Protein AF-A0A3D4NJF5-F1 (afdb_monomer)

Foldseek 3Di:
DVVVVVVCCVCCCVVVVCVVVVHDVVLLPDPVLCCQLVVVLVVVLPVVDDPVLVVVLVVCVVVPVDDLDDPVLVVLLVQLVVVLVVCCVPVNLVSCLVCLVCVVPHPSNVVRVSQVVVPPSSPVVSVLSVVVSVVPDDPVVSVVVNVVVVVVVVCVVCVSVVSVVVSVVCSLVSLQVQLVVLVVVLVVCPPPDDPVVSVSSNSRSNSSNVRD

Radius of gyration: 27.37 Å; Cα contacts (8 Å, |Δi|>4): 151; chains: 1; bounding box: 59×35×77 Å

Sequence (212 aa):
MAKIIGIIVVFASVLGGYVLSHGKIAALIQPFEVMIIGGAALGAFLQANPGYMTMHVFKKSLGMFSSRFTHTFYLEVLGLIYEILNKSRREGMMAIEGDIEDAAASPIFAKYPAVLKDERMTAYICDYLRIMSSGNMAPHELEGLFDMELYSLKEDLDHPSHAVNGIADAMPGFGIVAAVLGIVVTMASLGDGDQKSIGLHVGAALVGTFFG

Nearest PDB structures (foldseek):
  8ipq-assembly2_D  TM=3.774E-01  e=2.176E+00  Mycolicibacterium smegmatis
  7psl-assembly1_A  TM=2.924E-01  e=4.491E+00  Saccharomyces cerevisiae S288C

Solvent-accessible surface area (backbone atoms only — not comparable to full-atom values): 11682 Å² total; per-residue (Å²): 108,69,68,62,53,50,53,49,51,51,53,47,51,56,54,47,51,39,46,77,70,72,47,59,72,73,71,67,68,46,70,66,42,53,46,51,35,52,48,49,48,52,50,50,50,58,72,76,42,59,72,69,55,55,55,47,43,63,68,46,55,78,50,69,83,60,74,83,84,43,74,66,50,54,49,40,54,53,49,52,53,49,53,53,53,50,46,26,71,74,68,34,57,76,68,42,48,69,40,46,77,38,44,86,76,14,76,70,44,64,76,31,58,76,50,64,72,34,61,69,62,43,47,54,54,27,54,53,51,50,52,59,56,67,66,80,69,56,71,69,59,52,49,52,50,54,54,52,50,55,50,54,50,47,53,64,66,47,47,57,55,53,59,51,46,58,45,58,72,42,28,49,58,37,5,48,52,35,21,52,54,26,45,53,57,31,58,75,38,63,88,84,51,56,72,68,59,45,53,49,32,50,49,46,12,55,42,17,41,72,73,48

Structure (mmCIF, N/CA/C/O backbone):
data_AF-A0A3D4NJF5-F1
#
_entry.id   AF-A0A3D4NJF5-F1
#
loop_
_atom_site.group_PDB
_atom_site.id
_atom_site.type_symbol
_atom_site.label_atom_id
_atom_site.label_alt_id
_atom_site.label_comp_id
_atom_site.label_asym_id
_atom_site.label_entity_id
_atom_site.label_seq_id
_atom_site.pdbx_PDB_ins_code
_atom_site.Cartn_x
_atom_site.Cartn_y
_atom_site.Cartn_z
_atom_site.occupancy
_atom_site.B_iso_or_equiv
_atom_site.auth_seq_id
_atom_site.auth_comp_id
_atom_site.auth_asym_id
_atom_site.auth_atom_id
_atom_site.pdbx_PDB_model_num
ATOM 1 N N . MET A 1 1 ? -4.719 12.111 -2.576 1.00 61.69 1 MET A N 1
ATOM 2 C CA . MET A 1 1 ? -4.564 12.962 -3.780 1.00 61.69 1 MET A CA 1
ATOM 3 C C . MET A 1 1 ? -3.109 13.294 -4.108 1.00 61.69 1 MET A C 1
ATOM 5 O O . MET A 1 1 ? -2.727 13.062 -5.244 1.00 61.69 1 MET A O 1
ATOM 9 N N . ALA A 1 2 ? -2.275 13.737 -3.155 1.00 82.38 2 ALA A N 1
ATOM 10 C CA . ALA A 1 2 ? -0.865 14.074 -3.427 1.00 82.38 2 ALA A CA 1
ATOM 11 C C . ALA A 1 2 ? -0.050 12.946 -4.102 1.00 82.38 2 ALA A C 1
ATOM 13 O O . ALA A 1 2 ? 0.722 13.222 -5.009 1.00 82.38 2 ALA A O 1
ATOM 14 N N . LYS A 1 3 ? -0.280 11.673 -3.734 1.00 85.19 3 LYS A N 1
ATOM 15 C CA . LYS A 1 3 ? 0.410 10.507 -4.326 1.00 85.19 3 LYS A CA 1
ATOM 16 C C . LYS A 1 3 ? 0.229 10.403 -5.850 1.00 85.19 3 LYS A C 1
ATOM 18 O O . LYS A 1 3 ? 1.200 10.243 -6.574 1.00 85.19 3 LYS A O 1
ATOM 23 N N . ILE A 1 4 ? -1.012 10.527 -6.333 1.00 87.88 4 ILE A N 1
ATOM 24 C CA . ILE A 1 4 ? -1.340 10.426 -7.767 1.00 87.88 4 ILE A CA 1
ATOM 25 C C . ILE A 1 4 ? -0.740 11.609 -8.528 1.00 87.88 4 ILE A C 1
ATOM 27 O O . ILE A 1 4 ? -0.151 11.426 -9.587 1.00 87.88 4 ILE A O 1
ATOM 31 N N . ILE A 1 5 ? -0.843 12.813 -7.958 1.00 92.12 5 ILE A N 1
ATOM 32 C CA . ILE A 1 5 ? -0.242 14.019 -8.536 1.00 92.12 5 ILE A CA 1
ATOM 33 C C . ILE A 1 5 ? 1.277 13.847 -8.643 1.00 92.12 5 ILE A C 1
ATOM 35 O O . ILE A 1 5 ? 1.835 14.116 -9.698 1.00 92.12 5 ILE A O 1
ATOM 39 N N . GLY A 1 6 ? 1.934 13.332 -7.599 1.00 92.75 6 GLY A N 1
ATOM 40 C CA . GLY A 1 6 ? 3.371 13.053 -7.612 1.00 92.75 6 GLY A CA 1
ATOM 41 C C . GLY A 1 6 ? 3.777 12.090 -8.730 1.00 92.75 6 GLY A C 1
ATOM 42 O O . GLY A 1 6 ? 4.695 12.395 -9.485 1.00 92.75 6 GLY A O 1
ATOM 43 N N . ILE A 1 7 ? 3.045 10.982 -8.899 1.00 92.19 7 ILE A N 1
ATOM 44 C CA . ILE A 1 7 ? 3.271 10.028 -9.999 1.00 92.19 7 ILE A CA 1
ATOM 45 C C . ILE A 1 7 ? 3.162 10.736 -11.357 1.00 92.19 7 ILE A C 1
ATOM 47 O O . ILE A 1 7 ? 4.058 10.613 -12.191 1.00 92.19 7 ILE A O 1
ATOM 51 N N . ILE A 1 8 ? 2.102 11.522 -11.572 1.00 94.88 8 ILE A N 1
ATOM 52 C CA . ILE A 1 8 ? 1.903 12.265 -12.824 1.00 94.88 8 ILE A CA 1
ATOM 53 C C . ILE A 1 8 ? 3.054 13.245 -13.067 1.00 94.88 8 ILE A C 1
ATOM 55 O O . ILE A 1 8 ? 3.558 13.310 -14.183 1.00 94.88 8 ILE A O 1
ATOM 59 N N . VAL A 1 9 ? 3.493 13.979 -12.043 1.00 96.44 9 VAL A N 1
ATOM 60 C CA . VAL A 1 9 ? 4.595 14.946 -12.151 1.00 96.44 9 VAL A CA 1
ATOM 61 C C . VAL A 1 9 ? 5.895 14.257 -12.566 1.00 96.44 9 VAL A C 1
ATOM 63 O O . VAL A 1 9 ? 6.573 14.764 -13.460 1.00 96.44 9 VAL A O 1
ATOM 66 N N . VAL A 1 10 ? 6.222 13.097 -11.986 1.00 94.75 10 VAL A N 1
ATOM 67 C CA . VAL A 1 10 ? 7.418 12.322 -12.360 1.00 94.75 10 VAL A CA 1
ATOM 68 C C . VAL A 1 10 ? 7.346 11.900 -13.828 1.00 94.75 10 VAL A C 1
ATOM 70 O O . VAL A 1 10 ? 8.229 12.254 -14.609 1.00 94.75 10 VAL A O 1
ATOM 73 N N . PHE A 1 11 ? 6.270 11.220 -14.236 1.00 93.75 11 PHE A N 1
ATOM 74 C CA . PHE A 1 11 ? 6.132 10.748 -15.618 1.00 93.75 11 PHE A CA 1
ATOM 75 C C . PHE A 1 11 ? 6.078 11.899 -16.628 1.00 93.75 11 PHE A C 1
ATOM 77 O O . PHE A 1 11 ? 6.727 11.823 -17.669 1.00 93.75 11 PHE A O 1
ATOM 84 N N . ALA A 1 12 ? 5.354 12.980 -16.328 1.00 95.38 12 ALA A N 1
ATOM 85 C CA . ALA A 1 12 ? 5.259 14.144 -17.204 1.00 95.38 12 ALA A CA 1
ATOM 86 C C . ALA A 1 12 ? 6.600 14.872 -17.347 1.00 95.38 12 ALA A C 1
ATOM 88 O O . ALA A 1 12 ? 6.941 15.294 -18.448 1.00 95.38 12 ALA A O 1
ATOM 89 N N . SER A 1 13 ? 7.382 14.988 -16.271 1.00 95.81 13 SER A N 1
ATOM 90 C CA . SER A 1 13 ? 8.696 15.641 -16.324 1.00 95.81 13 SER A CA 1
ATOM 91 C C . SER A 1 13 ? 9.696 14.808 -17.124 1.00 95.81 13 SER A C 1
ATOM 93 O O . SER A 1 13 ? 10.374 15.338 -18.002 1.00 95.81 13 SER A O 1
ATOM 95 N N . VAL A 1 14 ? 9.746 13.497 -16.870 1.00 93.94 14 VAL A N 1
ATOM 96 C CA . VAL A 1 14 ? 10.682 12.583 -17.538 1.00 93.94 14 VAL A CA 1
ATOM 97 C C . VAL A 1 14 ? 10.316 12.395 -19.015 1.00 93.94 14 VAL A C 1
ATOM 99 O O . VAL A 1 14 ? 11.141 12.645 -19.893 1.00 93.94 14 VAL A O 1
ATOM 102 N N . LEU A 1 15 ? 9.070 12.011 -19.316 1.00 92.88 15 LEU A N 1
ATOM 103 C 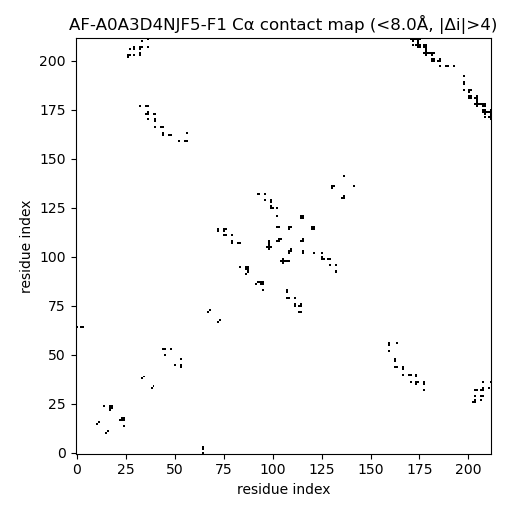CA . LEU A 1 15 ? 8.632 11.770 -20.696 1.00 92.88 15 LEU A CA 1
ATOM 104 C C . LEU A 1 15 ? 8.447 13.072 -21.475 1.00 92.88 15 LEU A C 1
ATOM 106 O O . LEU A 1 15 ? 8.826 13.144 -22.642 1.00 92.88 15 LEU A O 1
ATOM 110 N N . GLY A 1 16 ? 7.897 14.110 -20.843 1.00 93.25 16 GLY A N 1
ATOM 111 C CA . GLY A 1 16 ? 7.748 15.425 -21.464 1.00 93.25 16 GLY A CA 1
ATOM 112 C C . GLY A 1 16 ? 9.102 16.035 -21.810 1.00 93.25 16 GLY A C 1
ATOM 113 O O . GLY A 1 16 ? 9.294 16.469 -22.944 1.00 93.25 16 GLY A O 1
ATOM 114 N N . GLY A 1 17 ? 10.073 15.984 -20.891 1.00 93.94 17 GLY A N 1
ATOM 115 C CA . GLY A 1 17 ? 11.448 16.415 -21.155 1.00 93.94 17 GLY A CA 1
ATOM 116 C C . GLY A 1 17 ? 12.114 15.631 -22.290 1.00 93.94 17 GLY A C 1
ATOM 117 O O . GLY A 1 17 ? 12.760 16.231 -23.148 1.00 93.94 17 GLY A O 1
ATOM 118 N N . TYR A 1 18 ? 11.903 14.311 -22.351 1.00 93.31 18 TYR A N 1
ATOM 119 C CA . TYR A 1 18 ? 12.422 13.462 -23.428 1.00 93.31 18 TYR A CA 1
ATOM 120 C C . TYR A 1 18 ? 11.816 13.790 -24.802 1.00 93.31 18 TYR A C 1
ATOM 122 O O . TYR A 1 18 ? 12.528 13.835 -25.801 1.00 93.31 18 TYR A O 1
ATOM 130 N N . VAL A 1 19 ? 10.511 14.061 -24.882 1.00 94.50 19 VAL A N 1
ATOM 131 C CA . VAL A 1 19 ? 9.869 14.447 -26.151 1.00 94.50 19 VAL A CA 1
ATOM 132 C C . VAL A 1 19 ? 10.302 15.848 -26.586 1.00 94.50 19 VAL A C 1
ATOM 134 O O . VAL A 1 19 ? 10.599 16.058 -27.762 1.00 94.50 19 VAL A O 1
ATOM 137 N N . LEU A 1 20 ? 10.389 16.799 -25.650 1.00 94.88 20 LEU A N 1
ATOM 138 C CA . LEU A 1 20 ? 10.852 18.164 -25.927 1.00 94.88 20 LEU A CA 1
ATOM 139 C C . LEU A 1 20 ? 12.324 18.210 -26.362 1.00 94.88 20 LEU A C 1
ATOM 141 O O . LEU A 1 20 ? 12.712 19.101 -27.114 1.00 94.88 20 LEU A O 1
ATOM 145 N N . SER A 1 21 ? 13.133 17.229 -25.954 1.00 92.62 21 SER A N 1
ATOM 146 C CA . SER A 1 21 ? 14.500 17.041 -26.450 1.00 92.62 21 SER A CA 1
ATOM 147 C C . SER A 1 21 ? 14.578 16.265 -27.773 1.00 92.62 21 SER A C 1
ATOM 149 O O . SER A 1 21 ? 15.673 15.919 -28.209 1.00 92.62 21 SER A O 1
ATOM 151 N N . HIS A 1 22 ? 13.448 16.083 -28.468 1.00 90.94 22 HIS A N 1
ATOM 152 C CA . HIS A 1 22 ? 13.312 15.380 -29.754 1.00 90.94 22 HIS A CA 1
ATOM 153 C C . HIS A 1 22 ? 13.468 13.850 -29.665 1.00 90.94 22 HIS A C 1
ATOM 155 O O . HIS A 1 22 ? 13.685 13.175 -30.677 1.00 90.94 22 HIS A O 1
ATOM 161 N N . GLY A 1 23 ? 13.326 13.282 -28.467 1.00 88.12 23 GLY A N 1
ATOM 162 C CA . GLY A 1 23 ? 13.295 11.844 -28.234 1.00 88.12 23 GLY A CA 1
ATOM 163 C C . GLY A 1 23 ? 12.042 11.171 -28.806 1.00 88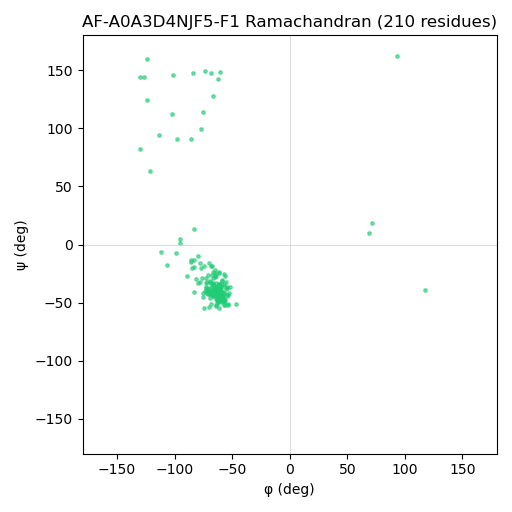.12 23 GLY A C 1
ATOM 164 O O . GLY A 1 23 ? 10.951 11.743 -28.848 1.00 88.12 23 GLY A O 1
ATOM 165 N N . LYS A 1 24 ? 12.182 9.914 -29.242 1.00 90.25 24 LYS A N 1
ATOM 166 C CA . LYS A 1 24 ? 11.070 9.097 -29.753 1.00 90.25 24 LYS A CA 1
ATOM 167 C C . LYS A 1 24 ? 10.639 8.108 -28.681 1.00 90.25 24 LYS A C 1
ATOM 169 O O . LYS A 1 24 ? 11.380 7.175 -28.403 1.00 90.25 24 LYS A O 1
ATOM 174 N N . ILE A 1 25 ? 9.432 8.255 -28.125 1.00 86.88 25 ILE A N 1
ATOM 175 C CA . ILE A 1 25 ? 8.921 7.382 -27.043 1.00 86.88 25 ILE A CA 1
ATOM 176 C C . ILE A 1 25 ? 9.029 5.893 -27.403 1.00 86.88 25 ILE A C 1
ATOM 178 O O . ILE A 1 25 ? 9.380 5.081 -26.557 1.00 86.88 25 ILE A O 1
ATOM 182 N N . ALA A 1 26 ? 8.808 5.536 -28.672 1.00 88.38 26 ALA A N 1
ATOM 183 C CA . ALA A 1 26 ? 8.941 4.161 -29.149 1.00 88.38 26 ALA A CA 1
ATOM 184 C C . ALA A 1 26 ? 10.330 3.543 -28.886 1.00 88.38 26 ALA A C 1
ATOM 186 O O . ALA A 1 26 ? 10.422 2.333 -28.726 1.00 88.38 26 ALA A O 1
ATOM 187 N N . ALA A 1 27 ? 11.395 4.349 -28.805 1.00 86.25 27 ALA A N 1
ATOM 188 C CA . ALA A 1 27 ? 12.739 3.865 -28.492 1.00 86.25 27 ALA A CA 1
ATOM 189 C C . ALA A 1 27 ? 12.885 3.419 -27.027 1.00 86.25 27 ALA A C 1
ATOM 191 O O . ALA A 1 27 ? 13.708 2.551 -26.741 1.00 86.25 27 ALA A O 1
ATOM 192 N N . LEU A 1 28 ? 12.074 3.983 -26.122 1.00 86.75 28 LEU A N 1
ATOM 193 C CA . LEU A 1 28 ? 12.038 3.601 -24.710 1.00 86.75 28 LEU A CA 1
ATOM 194 C C . LEU A 1 28 ? 11.254 2.306 -24.484 1.00 86.75 28 LEU A C 1
ATOM 196 O O . LEU A 1 28 ? 11.367 1.710 -23.428 1.00 86.75 28 LEU A O 1
ATOM 200 N N . ILE A 1 29 ? 10.442 1.844 -25.435 1.00 86.69 29 ILE A N 1
ATOM 201 C CA . ILE A 1 29 ? 9.644 0.630 -25.246 1.00 86.69 29 ILE A CA 1
ATOM 202 C C . ILE A 1 29 ? 10.511 -0.575 -25.617 1.00 86.69 29 ILE A C 1
ATOM 204 O O . ILE A 1 29 ? 10.541 -0.995 -26.771 1.00 86.69 29 ILE A O 1
ATOM 208 N N . GLN A 1 30 ? 11.216 -1.123 -24.626 1.00 88.25 30 GLN A N 1
ATOM 209 C CA . GLN A 1 30 ? 12.064 -2.312 -24.761 1.00 88.25 30 GLN A CA 1
ATOM 210 C C . GLN A 1 30 ? 11.481 -3.475 -23.937 1.00 88.25 30 GLN A C 1
ATOM 212 O O . GLN A 1 30 ? 11.752 -3.578 -22.740 1.00 88.25 30 GLN A O 1
ATOM 217 N N . PRO A 1 31 ? 10.667 -4.366 -24.539 1.00 89.62 31 PRO A N 1
ATOM 218 C CA . PRO A 1 31 ? 9.966 -5.420 -23.799 1.00 89.62 31 PRO A CA 1
ATOM 219 C C . PRO A 1 31 ? 10.895 -6.395 -23.067 1.00 89.62 31 PRO A C 1
ATOM 221 O O . PRO A 1 31 ? 10.570 -6.852 -21.974 1.00 89.62 31 PRO A O 1
ATOM 224 N N . PHE A 1 32 ? 12.052 -6.707 -23.658 1.00 89.69 32 PHE A N 1
ATOM 225 C CA . PHE A 1 32 ? 13.019 -7.628 -23.061 1.00 89.69 32 PHE A CA 1
ATOM 226 C C . PHE A 1 32 ? 13.694 -7.032 -21.824 1.00 89.69 32 PHE A C 1
ATOM 228 O O . PHE A 1 32 ? 13.848 -7.738 -20.835 1.00 89.69 32 PHE A O 1
ATOM 235 N N . GLU A 1 33 ? 14.000 -5.732 -21.826 1.00 89.62 33 GLU A N 1
ATOM 236 C CA . GLU A 1 33 ? 14.561 -5.050 -20.652 1.00 89.62 33 GLU A CA 1
ATOM 237 C C . GLU A 1 33 ? 13.553 -5.019 -19.499 1.00 89.62 33 GLU A C 1
ATOM 239 O O . GLU A 1 33 ? 13.886 -5.352 -18.363 1.00 89.62 33 GLU A O 1
ATOM 244 N N . VAL A 1 34 ? 12.280 -4.733 -19.798 1.00 90.62 34 VAL A N 1
ATOM 245 C CA . VAL A 1 34 ? 11.196 -4.789 -18.800 1.00 90.62 34 VAL A CA 1
ATOM 246 C C . VAL A 1 34 ? 11.043 -6.202 -18.228 1.00 90.62 34 VAL A C 1
ATOM 248 O O . VAL A 1 34 ? 10.801 -6.355 -17.032 1.00 90.62 34 VAL A O 1
ATOM 251 N N . MET A 1 35 ? 11.209 -7.241 -19.051 1.00 93.50 35 MET A N 1
ATOM 252 C CA . MET A 1 35 ? 11.177 -8.632 -18.595 1.00 93.50 35 MET A CA 1
ATOM 253 C C . MET A 1 35 ? 12.376 -8.981 -17.708 1.00 93.50 35 MET A C 1
ATOM 255 O O . MET A 1 35 ? 12.185 -9.648 -16.694 1.00 93.50 35 MET A O 1
ATOM 259 N N . ILE A 1 36 ? 13.587 -8.540 -18.057 1.00 92.38 36 ILE A N 1
ATOM 260 C CA . ILE A 1 36 ? 14.796 -8.788 -17.258 1.00 92.38 36 ILE A CA 1
ATOM 261 C C . ILE A 1 36 ? 14.669 -8.096 -15.901 1.00 92.38 36 ILE A C 1
ATOM 263 O O . ILE A 1 36 ? 14.780 -8.755 -14.870 1.00 92.38 36 ILE A O 1
ATOM 267 N N . ILE A 1 37 ? 14.377 -6.794 -15.895 1.00 93.81 37 ILE A N 1
ATOM 268 C CA . ILE A 1 37 ? 14.302 -5.984 -14.673 1.00 93.81 37 ILE A CA 1
ATOM 269 C C . ILE A 1 37 ? 13.100 -6.412 -13.827 1.00 93.81 37 ILE A C 1
ATOM 271 O O . ILE A 1 37 ? 13.250 -6.728 -12.650 1.00 93.81 37 ILE A O 1
ATOM 275 N N . GLY A 1 38 ? 11.909 -6.483 -14.426 1.00 93.12 38 GLY A N 1
ATOM 276 C CA . GLY A 1 38 ? 10.683 -6.864 -13.726 1.00 93.12 38 GLY A CA 1
ATOM 277 C C . GLY A 1 38 ? 10.692 -8.321 -13.264 1.00 93.12 38 GLY A C 1
ATOM 278 O O . GLY A 1 38 ? 10.234 -8.621 -12.162 1.00 93.12 38 GLY A O 1
ATOM 279 N N . GLY A 1 39 ? 11.250 -9.227 -14.069 1.00 93.94 39 GLY A N 1
ATOM 280 C CA . GLY A 1 39 ? 11.425 -10.632 -13.708 1.00 93.94 39 GLY A CA 1
ATOM 281 C C . GLY A 1 39 ? 12.435 -10.818 -12.579 1.00 93.94 39 GLY A C 1
ATOM 282 O O . GLY A 1 39 ? 12.153 -11.558 -11.637 1.00 93.94 39 GLY A O 1
ATOM 283 N N . ALA A 1 40 ? 13.568 -10.111 -12.621 1.00 94.12 40 ALA A N 1
ATOM 284 C CA . ALA A 1 40 ? 14.555 -10.122 -11.544 1.00 94.12 40 ALA A CA 1
ATOM 285 C C . ALA A 1 40 ? 13.990 -9.518 -10.251 1.00 94.12 40 ALA A C 1
ATOM 287 O O . ALA A 1 40 ? 14.142 -10.118 -9.190 1.00 94.12 40 ALA A O 1
ATOM 288 N N . ALA A 1 41 ? 13.268 -8.398 -10.339 1.00 94.44 41 ALA A N 1
ATOM 289 C CA . ALA A 1 41 ? 12.611 -7.765 -9.199 1.00 94.44 41 ALA A CA 1
ATOM 290 C C . ALA A 1 41 ? 11.555 -8.682 -8.563 1.00 94.44 41 ALA A C 1
ATOM 292 O O . ALA A 1 41 ? 11.546 -8.861 -7.345 1.00 94.44 41 ALA A O 1
ATOM 293 N N . LEU A 1 42 ? 10.700 -9.320 -9.371 1.00 93.62 42 LEU A N 1
ATOM 294 C CA . LEU A 1 42 ? 9.714 -10.286 -8.880 1.00 93.62 42 LEU A CA 1
ATOM 295 C C . LEU A 1 42 ? 10.395 -11.520 -8.269 1.00 93.62 42 LEU A C 1
ATOM 297 O O . LEU A 1 42 ? 10.002 -11.965 -7.194 1.00 93.62 42 LEU A O 1
ATOM 301 N N . GLY A 1 43 ? 11.428 -12.055 -8.924 1.00 93.44 43 GLY A N 1
ATOM 302 C CA . GLY A 1 43 ? 12.201 -13.190 -8.423 1.00 93.44 43 GLY A CA 1
ATOM 303 C C . GLY A 1 43 ? 12.870 -12.889 -7.081 1.00 93.44 43 GLY A C 1
ATOM 304 O O . GLY A 1 43 ? 12.721 -13.661 -6.136 1.00 93.44 43 GLY A O 1
ATOM 305 N N . ALA A 1 44 ? 13.524 -11.732 -6.963 1.00 93.69 44 ALA A N 1
ATOM 306 C CA . ALA A 1 44 ? 14.133 -11.267 -5.721 1.00 93.69 44 ALA A CA 1
ATOM 307 C C . ALA A 1 44 ? 13.085 -11.045 -4.622 1.00 93.69 44 ALA A C 1
ATOM 309 O O . ALA A 1 44 ? 13.300 -11.436 -3.475 1.00 93.69 44 ALA A O 1
ATOM 310 N N . PHE A 1 45 ? 11.920 -10.491 -4.968 1.00 93.75 45 PHE A N 1
ATOM 311 C CA . PHE A 1 45 ? 10.825 -10.294 -4.020 1.00 93.75 45 PHE A CA 1
ATOM 312 C C . PHE A 1 45 ? 10.284 -11.616 -3.470 1.00 93.75 45 PHE A C 1
ATOM 314 O O . PHE A 1 45 ? 10.051 -11.727 -2.267 1.00 93.75 45 PHE A O 1
ATOM 321 N N . LEU A 1 46 ? 10.113 -12.622 -4.331 1.00 93.19 46 LEU A N 1
ATOM 322 C CA . LEU A 1 46 ? 9.686 -13.967 -3.938 1.00 93.19 46 LEU A CA 1
ATOM 323 C C . LEU A 1 46 ? 10.754 -14.703 -3.121 1.00 93.19 46 LEU A C 1
ATOM 325 O O . LEU A 1 46 ? 10.412 -15.484 -2.240 1.00 93.19 46 LEU A O 1
ATOM 329 N N . GLN A 1 47 ? 12.036 -14.461 -3.399 1.00 93.25 47 GLN A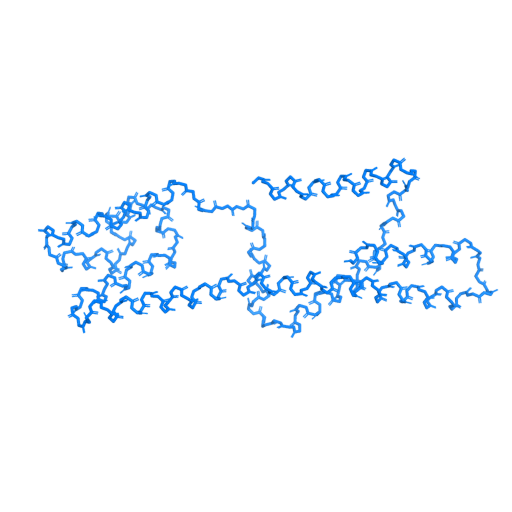 N 1
ATOM 330 C CA . GLN A 1 47 ? 13.141 -15.055 -2.649 1.00 93.25 47 GLN A CA 1
ATOM 331 C C . GLN A 1 47 ? 13.290 -14.440 -1.250 1.00 93.25 47 GLN A C 1
ATOM 333 O O . GLN A 1 47 ? 13.623 -15.150 -0.304 1.00 93.25 47 GLN A O 1
ATOM 338 N N . ALA A 1 48 ? 13.061 -13.132 -1.116 1.00 90.81 48 ALA A N 1
ATOM 339 C CA . ALA A 1 48 ? 13.256 -12.403 0.135 1.00 90.81 48 ALA A CA 1
ATOM 340 C C . ALA A 1 48 ? 12.066 -12.500 1.106 1.00 90.81 48 ALA A C 1
ATOM 342 O O . ALA A 1 48 ? 12.242 -12.243 2.295 1.00 90.81 48 ALA A O 1
ATOM 343 N N . ASN A 1 49 ? 10.865 -12.851 0.626 1.00 90.62 49 ASN A N 1
ATOM 344 C CA . ASN A 1 49 ? 9.635 -12.771 1.417 1.00 90.62 49 ASN A CA 1
ATOM 345 C C . ASN A 1 49 ? 8.856 -14.097 1.440 1.00 90.62 49 ASN A C 1
ATOM 347 O O . ASN A 1 49 ? 8.755 -14.777 0.419 1.00 90.62 49 ASN A O 1
ATOM 351 N N . PRO A 1 50 ? 8.212 -14.450 2.567 1.00 89.19 50 PRO A N 1
ATOM 352 C CA . PRO A 1 50 ? 7.289 -15.579 2.621 1.00 89.19 50 PRO A CA 1
ATOM 353 C C . PRO A 1 50 ? 6.091 -15.404 1.673 1.00 89.19 50 PRO A C 1
ATOM 355 O O . PRO A 1 50 ? 5.566 -14.302 1.505 1.00 89.19 50 PRO A O 1
ATOM 358 N N . GLY A 1 51 ? 5.559 -16.508 1.137 1.00 86.75 51 GLY A N 1
ATOM 359 C CA . GLY A 1 51 ? 4.476 -16.461 0.141 1.00 86.75 51 GLY A CA 1
ATOM 360 C C . GLY A 1 51 ? 3.189 -15.753 0.600 1.00 86.75 51 GLY A C 1
ATOM 361 O O . GLY A 1 51 ? 2.519 -15.106 -0.207 1.00 86.75 51 GLY A O 1
ATOM 362 N N . TYR A 1 52 ? 2.850 -15.805 1.895 1.00 86.88 52 TYR A N 1
ATOM 363 C CA . TYR A 1 52 ? 1.691 -15.071 2.425 1.00 86.88 52 TYR A CA 1
ATOM 364 C C . TYR A 1 52 ? 1.885 -13.548 2.334 1.00 86.88 52 TYR A C 1
ATOM 366 O O . TYR A 1 52 ? 0.933 -12.823 2.037 1.00 86.88 52 TYR A O 1
ATOM 374 N N . MET A 1 53 ? 3.115 -13.064 2.541 1.00 86.88 53 MET A N 1
ATOM 375 C CA . MET A 1 53 ? 3.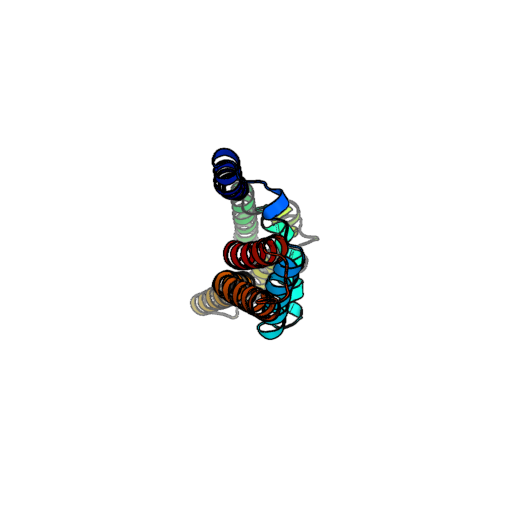461 -11.645 2.497 1.00 86.88 53 MET A CA 1
ATOM 376 C C . MET A 1 53 ? 3.385 -11.119 1.066 1.00 86.88 53 MET A C 1
ATOM 378 O O . MET A 1 53 ? 2.787 -10.071 0.826 1.00 86.88 53 MET A O 1
ATOM 382 N N . THR A 1 54 ? 3.891 -11.889 0.102 1.00 87.56 54 THR A N 1
ATOM 383 C CA . THR A 1 54 ? 3.762 -11.580 -1.326 1.00 87.56 54 THR A CA 1
ATOM 384 C C . THR A 1 54 ? 2.298 -11.369 -1.710 1.00 87.56 54 THR A C 1
ATOM 386 O O . THR A 1 54 ? 1.934 -10.327 -2.259 1.00 87.56 54 THR A O 1
ATOM 389 N N . MET A 1 55 ? 1.427 -12.318 -1.359 1.00 87.56 55 MET A N 1
ATOM 390 C CA . MET A 1 55 ? -0.007 -12.214 -1.645 1.00 87.56 55 MET A CA 1
ATOM 391 C C . MET A 1 55 ? -0.660 -11.024 -0.937 1.00 87.56 55 MET A C 1
ATOM 393 O O . MET A 1 55 ? -1.550 -10.384 -1.505 1.00 87.56 55 MET A O 1
ATOM 397 N N . HIS A 1 56 ? -0.225 -10.717 0.286 1.00 88.38 56 HIS A N 1
ATOM 398 C CA . HIS A 1 56 ? -0.702 -9.559 1.034 1.00 88.38 56 HIS A CA 1
ATOM 399 C C . HIS A 1 56 ? -0.364 -8.248 0.313 1.00 88.38 56 HIS A C 1
ATOM 401 O O . HIS A 1 56 ? -1.261 -7.431 0.090 1.00 88.38 56 HIS A O 1
ATOM 407 N N . VAL A 1 57 ? 0.890 -8.078 -0.120 1.00 89.69 57 VAL A N 1
ATOM 408 C CA . VAL A 1 57 ? 1.353 -6.897 -0.866 1.00 89.69 57 VAL A CA 1
ATOM 409 C C . VAL A 1 57 ? 0.557 -6.720 -2.156 1.00 89.69 57 VAL A C 1
ATOM 411 O O . VAL A 1 57 ? 0.002 -5.644 -2.378 1.00 89.69 57 VAL A O 1
ATOM 414 N N . PHE A 1 58 ? 0.406 -7.772 -2.969 1.00 86.38 58 PHE A N 1
ATOM 415 C CA . PHE A 1 58 ? -0.363 -7.681 -4.216 1.00 86.38 58 PHE A CA 1
ATOM 416 C C . PHE A 1 58 ? -1.821 -7.280 -3.972 1.00 86.38 58 PHE A C 1
ATOM 418 O O . PHE A 1 58 ? -2.304 -6.338 -4.601 1.00 86.38 58 PHE A O 1
ATOM 425 N N . LYS A 1 59 ? -2.514 -7.919 -3.020 1.00 87.12 59 LYS A N 1
ATOM 426 C CA . LYS A 1 59 ? -3.913 -7.583 -2.698 1.00 87.12 59 LYS A CA 1
ATOM 427 C C . LYS A 1 59 ? -4.074 -6.157 -2.164 1.00 87.12 59 LYS A C 1
ATOM 429 O O . LYS A 1 59 ? -5.053 -5.490 -2.494 1.00 87.12 59 LYS A O 1
ATOM 434 N N . LYS A 1 60 ? -3.143 -5.687 -1.328 1.00 84.69 60 LYS A N 1
ATOM 435 C CA . LYS A 1 60 ? -3.223 -4.364 -0.686 1.00 84.69 60 LYS A CA 1
ATOM 436 C C . LYS A 1 60 ? -2.687 -3.226 -1.554 1.00 84.69 60 LYS A C 1
ATOM 438 O O . LYS A 1 60 ? -3.080 -2.085 -1.323 1.00 84.69 60 LYS A O 1
ATOM 443 N N . SER A 1 61 ? -1.864 -3.513 -2.564 1.00 83.44 61 SER A N 1
ATOM 444 C CA . SER A 1 61 ? -1.277 -2.509 -3.466 1.00 83.44 61 SER A CA 1
ATOM 445 C C . SER A 1 61 ? -2.331 -1.602 -4.117 1.00 83.44 61 SER A C 1
ATOM 447 O O . SER A 1 61 ? -2.192 -0.380 -4.104 1.00 83.44 61 SER A O 1
ATOM 449 N N . LEU A 1 62 ? -3.447 -2.178 -4.578 1.00 77.12 62 LEU A N 1
ATOM 450 C CA . LEU A 1 62 ? -4.568 -1.442 -5.177 1.00 77.12 62 LEU A CA 1
ATOM 451 C C . LEU A 1 62 ? -5.268 -0.510 -4.171 1.00 77.12 62 LEU A C 1
ATOM 453 O O . LEU A 1 62 ? -5.812 0.526 -4.548 1.00 77.12 62 LEU A O 1
ATOM 457 N N . GLY A 1 63 ? -5.222 -0.850 -2.880 1.00 77.31 63 GLY A N 1
ATOM 458 C CA . GLY A 1 63 ? -5.801 -0.062 -1.793 1.00 77.31 63 GLY A CA 1
ATOM 459 C C . GLY A 1 63 ? -4.946 1.129 -1.347 1.00 77.31 63 GLY A C 1
ATOM 460 O O . GLY A 1 63 ? -5.447 1.978 -0.614 1.00 77.31 63 GLY A O 1
ATOM 461 N N . MET A 1 64 ? -3.691 1.244 -1.803 1.00 79.38 64 MET A N 1
ATOM 462 C CA . MET A 1 64 ? -2.733 2.274 -1.359 1.00 79.38 64 MET A CA 1
ATOM 463 C C . MET A 1 64 ? -3.185 3.719 -1.654 1.00 79.38 64 MET A C 1
ATOM 465 O O . MET A 1 64 ? -2.736 4.680 -1.006 1.00 79.38 64 MET A O 1
ATOM 469 N N . PHE A 1 65 ? -4.066 3.884 -2.642 1.00 77.00 65 PHE A N 1
ATOM 470 C CA . PHE A 1 65 ? -4.607 5.179 -3.053 1.00 77.00 65 PHE A CA 1
ATOM 471 C C . PHE A 1 65 ? -5.793 5.649 -2.204 1.00 77.00 65 PHE A C 1
ATOM 473 O O . PHE A 1 65 ? -6.144 6.829 -2.270 1.00 77.00 65 PHE A O 1
ATOM 480 N N . SER A 1 66 ? -6.374 4.765 -1.389 1.00 77.81 66 SER A N 1
ATOM 481 C CA . SER A 1 66 ? -7.455 5.092 -0.461 1.00 77.81 66 SER A CA 1
ATOM 482 C C . SER A 1 66 ? -6.922 5.231 0.966 1.00 77.81 66 SER A C 1
ATOM 484 O O . SER A 1 66 ? -5.990 4.536 1.367 1.00 77.81 66 SER A O 1
ATOM 486 N N . SER A 1 67 ? -7.517 6.134 1.744 1.00 79.50 67 SER A N 1
ATOM 487 C CA . SER A 1 67 ? -7.301 6.215 3.188 1.00 79.50 67 SER A CA 1
ATOM 488 C C . SER A 1 67 ? -8.644 6.104 3.883 1.00 79.50 67 SER A C 1
ATOM 490 O O . SER A 1 67 ? -9.545 6.900 3.626 1.00 79.50 67 SER A O 1
ATOM 492 N N . ARG A 1 68 ? -8.760 5.136 4.791 1.00 79.81 68 ARG A N 1
ATOM 493 C CA . ARG A 1 68 ? -9.903 5.031 5.708 1.00 79.81 68 ARG A CA 1
ATOM 494 C C . ARG A 1 68 ? -9.813 6.026 6.869 1.00 79.81 68 ARG A C 1
ATOM 496 O O . ARG A 1 68 ? -10.822 6.340 7.489 1.00 79.81 68 ARG A O 1
ATOM 503 N N . PHE A 1 69 ? -8.609 6.525 7.155 1.00 86.50 69 PHE A N 1
ATOM 504 C CA . PHE A 1 69 ? -8.354 7.456 8.245 1.00 86.50 69 PHE A CA 1
ATOM 505 C C . PHE A 1 69 ? -8.811 8.850 7.830 1.00 86.50 69 PHE A C 1
ATOM 507 O O . PHE A 1 69 ? -8.140 9.552 7.069 1.00 86.50 69 PHE A O 1
ATOM 514 N N . THR A 1 70 ? -9.997 9.213 8.301 1.00 89.12 70 THR A N 1
ATOM 515 C CA . THR A 1 70 ? -10.627 10.517 8.102 1.00 89.12 70 THR A CA 1
ATOM 516 C C . THR A 1 70 ? -10.951 11.118 9.462 1.00 89.12 70 THR A C 1
ATOM 518 O O . THR A 1 70 ? -11.058 10.397 10.451 1.00 89.12 70 THR A O 1
ATOM 521 N N . HIS A 1 71 ? -11.142 12.436 9.521 1.00 91.38 71 HIS A N 1
ATOM 522 C CA . HIS A 1 71 ? -11.573 13.100 10.753 1.00 91.38 71 HIS A CA 1
ATOM 523 C C . HIS A 1 71 ? -12.844 12.456 11.338 1.00 91.38 71 HIS A C 1
ATOM 525 O O . HIS A 1 71 ? -12.914 12.201 12.535 1.00 91.38 71 HIS A O 1
ATOM 531 N N . THR A 1 72 ? -13.808 12.106 10.480 1.00 91.19 72 THR A N 1
ATOM 532 C CA . THR A 1 72 ? -15.034 11.396 10.868 1.00 91.19 72 THR A CA 1
ATOM 533 C C . THR A 1 72 ? -14.741 10.037 11.494 1.00 91.19 72 THR A C 1
ATOM 535 O O . THR A 1 72 ? -15.297 9.732 12.539 1.00 91.19 72 THR A O 1
ATOM 538 N N . PHE A 1 73 ? -13.825 9.252 10.916 1.00 92.44 73 PHE A N 1
ATOM 539 C CA . PHE A 1 73 ? -13.435 7.958 11.484 1.00 92.44 73 PHE A CA 1
ATOM 540 C C . PHE A 1 73 ? -12.865 8.102 12.903 1.00 92.44 73 PHE A C 1
ATOM 542 O O . PHE A 1 73 ? -13.246 7.348 13.793 1.00 92.44 73 PHE A O 1
ATOM 549 N N . TYR A 1 74 ? -12.007 9.098 13.147 1.00 93.50 74 TYR A N 1
ATOM 550 C CA . TYR A 1 74 ? -11.483 9.353 14.494 1.00 93.50 74 TYR A CA 1
ATOM 551 C C . TYR A 1 74 ? -12.582 9.752 15.485 1.00 93.50 74 TYR A C 1
ATOM 553 O O . TYR A 1 74 ? -12.570 9.289 16.625 1.00 93.50 74 TYR A O 1
ATOM 561 N N . LEU A 1 75 ? -13.548 10.570 15.057 1.00 94.38 75 LEU A N 1
ATOM 562 C CA . LEU A 1 75 ? -14.703 10.915 15.887 1.00 94.38 75 LEU A CA 1
ATOM 563 C C . LEU A 1 75 ? -15.595 9.702 16.176 1.00 94.38 75 LEU A C 1
ATOM 565 O O . LEU A 1 75 ? -16.088 9.587 17.293 1.00 94.38 75 LEU A O 1
ATOM 569 N N . GLU A 1 76 ? -15.785 8.797 15.214 1.00 94.12 76 GLU A N 1
ATOM 570 C CA . GLU A 1 76 ? -16.532 7.552 15.429 1.00 94.12 76 GLU A CA 1
ATOM 571 C C . GLU A 1 76 ? -15.835 6.647 16.452 1.00 94.12 76 GLU A C 1
ATOM 573 O O . GLU A 1 76 ? -16.490 6.162 17.369 1.00 94.12 76 GLU A O 1
ATOM 578 N N . VAL A 1 77 ? -14.510 6.478 16.361 1.00 94.94 77 VAL A N 1
ATOM 579 C CA . VAL A 1 77 ? -13.733 5.697 17.342 1.00 94.94 77 VAL A CA 1
ATOM 580 C C . VAL A 1 77 ? -13.834 6.309 18.742 1.00 94.94 77 VAL A C 1
ATOM 582 O O . VAL A 1 77 ? -14.152 5.609 19.702 1.00 94.94 77 VAL A O 1
ATOM 585 N N . LEU A 1 78 ? -13.608 7.620 18.871 1.00 95.38 78 LEU A N 1
ATOM 586 C CA . LEU A 1 78 ? -13.709 8.313 20.161 1.00 95.38 78 LEU A CA 1
ATOM 587 C C . LEU A 1 78 ? -15.136 8.273 20.723 1.00 95.38 78 LEU A C 1
ATOM 589 O O . LEU A 1 78 ? -15.315 8.094 21.926 1.00 95.38 78 LEU A O 1
ATOM 593 N N . GLY A 1 79 ? -16.141 8.422 19.858 1.00 96.00 79 GLY A N 1
ATOM 594 C CA . GLY A 1 79 ? -17.551 8.340 20.221 1.00 96.00 79 GLY A CA 1
ATOM 595 C C . GLY A 1 79 ? -17.928 6.961 20.754 1.00 96.00 79 GLY A C 1
ATOM 596 O O . GLY A 1 79 ? -18.529 6.878 21.823 1.00 96.00 79 GLY A O 1
ATOM 597 N N . LEU A 1 80 ? -17.511 5.896 20.063 1.00 95.94 80 LEU A N 1
ATOM 598 C CA . LEU A 1 80 ? -17.719 4.511 20.487 1.00 95.94 80 LEU A CA 1
ATOM 599 C C . LEU A 1 80 ? -17.116 4.259 21.873 1.00 95.94 80 LEU A C 1
ATOM 601 O O . LEU A 1 80 ? -17.814 3.799 22.777 1.00 95.94 80 LEU A O 1
ATOM 605 N N . ILE A 1 81 ? -15.838 4.608 22.058 1.00 94.81 81 ILE A N 1
ATOM 606 C CA . ILE A 1 81 ? -15.140 4.433 23.339 1.00 94.81 81 ILE A CA 1
ATOM 607 C C . ILE A 1 81 ? -15.851 5.225 24.444 1.00 94.81 81 ILE A C 1
ATOM 609 O O . ILE A 1 81 ? -16.085 4.699 25.532 1.00 94.81 81 ILE A O 1
ATOM 613 N N . TYR A 1 82 ? -16.242 6.472 24.170 1.00 96.00 82 TYR A N 1
ATOM 614 C CA . TYR A 1 82 ? -16.969 7.298 25.130 1.00 96.00 82 TYR A CA 1
ATOM 615 C C . TYR A 1 82 ? -18.315 6.681 25.531 1.00 96.00 82 TYR A C 1
ATOM 617 O O . TYR A 1 82 ? -18.610 6.612 26.725 1.00 96.00 82 TYR A O 1
ATOM 625 N N . GLU A 1 83 ? -19.131 6.226 24.574 1.00 95.06 83 GLU A N 1
ATOM 626 C CA . GLU A 1 83 ? -20.437 5.624 24.870 1.00 95.06 83 GLU A CA 1
ATOM 627 C C . GLU A 1 83 ? -20.299 4.350 25.714 1.00 95.06 83 GLU A C 1
ATOM 629 O O . GLU A 1 83 ? -21.009 4.212 26.716 1.00 95.06 83 GLU A O 1
ATOM 634 N N . ILE A 1 84 ? -19.354 3.467 25.372 1.00 94.38 84 ILE A N 1
ATOM 635 C CA . ILE A 1 84 ? -19.101 2.229 26.125 1.00 94.38 84 ILE A CA 1
ATOM 636 C C . ILE A 1 84 ? -18.635 2.542 27.551 1.00 94.38 84 ILE A C 1
ATOM 638 O O . ILE A 1 84 ? -19.208 2.037 28.520 1.00 94.38 84 ILE A O 1
ATOM 642 N N . LEU A 1 85 ? -17.627 3.406 27.708 1.00 92.94 85 LEU A N 1
ATOM 643 C CA . LEU A 1 85 ? -17.097 3.755 29.028 1.00 92.94 85 LEU A CA 1
ATOM 644 C C . LEU A 1 85 ? -18.134 4.494 29.882 1.00 92.94 85 LEU A C 1
ATOM 646 O O . LEU A 1 85 ? -18.207 4.282 31.093 1.00 92.94 85 LEU A O 1
ATOM 650 N N . ASN A 1 86 ? -18.974 5.334 29.273 1.00 95.12 86 ASN A N 1
ATOM 651 C CA . ASN A 1 86 ? -20.047 6.018 29.985 1.00 95.12 86 ASN A CA 1
ATOM 652 C C . ASN A 1 86 ? -21.147 5.043 30.432 1.00 95.12 86 ASN A C 1
ATOM 654 O O . ASN A 1 86 ? -21.649 5.175 31.550 1.00 95.12 86 ASN A O 1
ATOM 658 N N . LYS A 1 87 ? -21.493 4.039 29.612 1.00 93.19 87 LYS A N 1
ATOM 659 C CA . LYS A 1 87 ? -22.404 2.958 30.017 1.00 93.19 87 LYS A CA 1
ATOM 660 C C . LYS A 1 87 ? -21.814 2.153 31.175 1.00 93.19 87 LYS A C 1
ATOM 662 O O . LYS A 1 87 ? -22.473 2.027 32.203 1.00 93.19 87 LYS A O 1
ATOM 667 N N . SER A 1 88 ? -20.553 1.729 31.070 1.00 92.12 88 SER A N 1
ATOM 668 C CA . SER A 1 88 ? -19.836 1.032 32.149 1.00 92.12 88 SER A CA 1
ATOM 669 C C . SER A 1 88 ? -19.815 1.842 33.453 1.00 92.12 88 SER A C 1
ATOM 671 O O . SER A 1 88 ? -20.107 1.318 34.527 1.00 92.12 88 SER A O 1
ATOM 673 N N . ARG A 1 89 ? -19.579 3.157 33.381 1.00 92.00 89 ARG A N 1
ATOM 674 C CA . ARG A 1 89 ? -19.616 4.041 34.556 1.00 92.00 89 ARG A CA 1
ATOM 675 C C . ARG A 1 89 ? -21.010 4.153 35.187 1.00 92.00 89 ARG A C 1
ATOM 677 O O . ARG A 1 89 ? -21.106 4.286 36.405 1.00 92.00 89 ARG A O 1
ATOM 684 N N . ARG A 1 90 ? -22.074 4.185 34.379 1.00 94.12 90 ARG A N 1
ATOM 685 C CA . ARG A 1 90 ? -23.457 4.398 34.848 1.00 94.12 90 ARG A CA 1
ATOM 686 C C . ARG A 1 90 ? -24.126 3.122 35.348 1.00 94.12 90 ARG A C 1
ATOM 688 O O . ARG A 1 90 ? -24.858 3.179 36.329 1.00 94.12 90 ARG A O 1
ATOM 695 N N . GLU A 1 91 ? -23.909 2.014 34.651 1.00 92.06 91 GLU A N 1
ATOM 696 C CA . GLU A 1 91 ? -24.626 0.746 34.839 1.00 92.06 91 GLU A CA 1
ATOM 697 C C . GLU A 1 91 ? -23.720 -0.362 35.402 1.00 92.06 91 GLU A C 1
ATOM 699 O O . GLU A 1 91 ? -24.201 -1.428 35.777 1.00 92.06 91 GLU A O 1
ATOM 704 N N . GLY A 1 92 ? -22.417 -0.095 35.528 1.00 87.81 92 GLY A N 1
ATOM 705 C CA . GLY A 1 92 ? -21.412 -1.048 35.985 1.00 87.81 92 GLY A CA 1
ATOM 706 C C . GLY A 1 92 ? -20.732 -1.787 34.832 1.00 87.81 92 GLY A C 1
ATOM 707 O O . GLY A 1 92 ? -21.229 -1.848 33.709 1.00 87.81 92 GLY A O 1
ATOM 708 N N . MET A 1 93 ? -19.576 -2.386 35.124 1.00 85.12 93 MET A N 1
ATOM 709 C CA . MET A 1 93 ? -18.738 -3.039 34.114 1.00 85.12 93 MET A CA 1
ATOM 710 C C . MET A 1 93 ? -19.387 -4.290 33.493 1.00 85.12 93 MET A C 1
ATOM 712 O O . MET A 1 93 ? -19.183 -4.566 32.319 1.00 85.12 93 MET A O 1
ATOM 716 N N . MET A 1 94 ? -20.246 -5.001 34.231 1.00 86.12 94 MET A N 1
ATOM 717 C CA . MET A 1 94 ? -21.000 -6.142 33.686 1.00 86.12 94 MET A CA 1
ATOM 718 C C . MET A 1 94 ? -22.029 -5.727 32.620 1.00 86.12 94 MET A C 1
ATOM 720 O O . MET A 1 94 ? -22.393 -6.526 31.764 1.00 86.12 94 MET A O 1
ATOM 724 N N . ALA A 1 95 ? -22.492 -4.470 32.622 1.00 88.44 95 ALA A N 1
ATOM 725 C CA . ALA A 1 95 ? -23.512 -4.004 31.680 1.00 88.44 95 ALA A CA 1
ATOM 726 C C . ALA A 1 95 ? -23.008 -3.902 30.229 1.00 88.44 95 ALA A C 1
ATOM 728 O O . ALA A 1 95 ? -23.825 -3.797 29.311 1.00 88.44 95 ALA A O 1
ATOM 729 N N . ILE A 1 96 ? -21.686 -3.912 30.024 1.00 90.25 96 ILE A N 1
ATOM 730 C CA . ILE A 1 96 ? -21.062 -3.843 28.697 1.00 90.25 96 ILE A CA 1
ATOM 731 C C . ILE A 1 96 ? -20.637 -5.214 28.154 1.00 90.25 96 ILE A C 1
ATOM 733 O O . ILE A 1 96 ? -20.274 -5.289 26.987 1.00 90.25 96 ILE A O 1
ATOM 737 N N . GLU A 1 97 ? -20.718 -6.299 28.938 1.00 88.38 97 GLU A N 1
ATOM 738 C CA . GLU A 1 97 ? -20.304 -7.645 28.493 1.00 88.38 97 GLU A CA 1
ATOM 739 C C . GLU A 1 97 ? -21.070 -8.102 27.247 1.00 88.38 97 GLU A C 1
ATOM 741 O O . GLU A 1 97 ? -20.474 -8.557 26.276 1.00 88.38 97 GLU A O 1
ATOM 746 N N . GLY A 1 98 ? -22.389 -7.890 27.229 1.00 87.38 98 GLY A N 1
ATOM 747 C CA . GLY A 1 98 ? -23.210 -8.220 26.064 1.00 87.38 98 GLY A CA 1
ATOM 748 C C . GLY A 1 98 ? -22.860 -7.405 24.815 1.00 87.38 98 GLY A C 1
ATOM 749 O O . GLY A 1 98 ? -23.059 -7.889 23.707 1.00 87.38 98 GLY A O 1
ATOM 750 N N . ASP A 1 99 ? -22.320 -6.192 24.980 1.00 89.69 99 ASP A N 1
ATOM 751 C CA . ASP A 1 99 ? -21.906 -5.352 23.853 1.00 89.69 99 ASP A CA 1
ATOM 752 C C . ASP A 1 99 ? -20.540 -5.763 23.286 1.00 89.69 99 ASP A C 1
ATOM 754 O O . ASP A 1 99 ? -20.315 -5.614 22.088 1.00 89.69 99 ASP A O 1
ATOM 758 N N . ILE A 1 100 ? -19.627 -6.256 24.131 1.00 92.19 100 ILE A N 1
ATOM 759 C CA . ILE A 1 100 ? -18.261 -6.637 23.729 1.00 92.19 100 ILE A CA 1
ATOM 760 C C . ILE A 1 100 ? -18.153 -8.096 23.266 1.00 92.19 100 ILE A C 1
ATOM 762 O O . ILE A 1 100 ? -17.278 -8.402 22.457 1.00 92.19 100 ILE A O 1
ATOM 766 N N . GLU A 1 101 ? -19.026 -8.990 23.747 1.00 89.88 101 GLU A N 1
ATOM 767 C CA . GLU A 1 101 ? -19.087 -10.393 23.304 1.00 89.88 101 GLU A CA 1
ATOM 768 C C . GLU A 1 101 ? -19.615 -10.518 21.870 1.00 89.88 101 GLU A C 1
ATOM 770 O O . GLU A 1 101 ? -19.065 -11.276 21.073 1.00 89.88 101 GLU A O 1
ATOM 775 N N . ASP A 1 102 ? -20.640 -9.735 21.519 1.00 91.00 102 ASP A N 1
ATOM 776 C CA . ASP A 1 102 ? -21.167 -9.649 20.157 1.00 91.00 102 ASP A CA 1
ATOM 777 C C . ASP A 1 102 ? -21.295 -8.184 19.718 1.00 91.00 102 ASP A C 1
ATOM 779 O O . ASP A 1 102 ? -22.366 -7.568 19.745 1.00 91.00 102 ASP A O 1
ATOM 783 N N . ALA A 1 103 ? -20.167 -7.626 19.272 1.00 90.31 103 ALA A N 1
ATOM 784 C CA . ALA A 1 103 ? -20.112 -6.265 18.748 1.00 90.31 103 ALA A CA 1
ATOM 785 C C . ALA A 1 103 ? -21.048 -6.063 17.543 1.00 90.31 103 ALA A C 1
ATOM 787 O O . ALA A 1 103 ? -21.572 -4.968 17.353 1.00 90.31 103 ALA A O 1
ATOM 788 N N . ALA A 1 104 ? -21.302 -7.098 16.733 1.00 89.38 104 ALA A N 1
ATOM 789 C CA . ALA A 1 104 ? -22.165 -6.979 15.559 1.00 89.38 104 ALA A CA 1
ATOM 790 C C . ALA A 1 104 ? -23.650 -6.851 15.939 1.00 89.38 104 ALA A C 1
ATOM 792 O O . ALA A 1 104 ? -24.399 -6.150 15.252 1.00 89.38 104 ALA A O 1
ATOM 793 N N . ALA A 1 105 ? -24.068 -7.493 17.032 1.00 90.44 105 ALA A N 1
ATOM 794 C CA . ALA A 1 105 ? -25.417 -7.369 17.580 1.00 90.44 105 ALA A CA 1
ATOM 795 C C . ALA A 1 105 ? -25.590 -6.168 18.530 1.00 90.44 105 ALA A C 1
ATOM 797 O O . ALA A 1 105 ? -26.726 -5.796 18.845 1.00 90.44 105 ALA A O 1
ATOM 798 N N . SER A 1 106 ? -24.499 -5.543 18.983 1.00 92.00 106 SER A N 1
ATOM 799 C CA . SER A 1 106 ? -24.561 -4.435 19.936 1.00 92.00 106 SER A CA 1
ATOM 800 C C . SER A 1 106 ? -25.222 -3.176 19.345 1.00 92.00 106 SER A C 1
ATOM 802 O O . SER A 1 106 ? -24.765 -2.633 18.331 1.00 92.00 106 SER A O 1
ATOM 804 N N . PRO A 1 107 ? -26.233 -2.602 20.031 1.00 91.94 107 PRO A N 1
ATOM 805 C CA . PRO A 1 107 ? -26.822 -1.318 19.653 1.00 91.94 107 PRO A CA 1
ATOM 806 C C . PRO A 1 107 ? -25.834 -0.146 19.691 1.00 91.94 107 PRO A C 1
ATOM 808 O O . PRO A 1 107 ? -26.065 0.860 19.019 1.00 91.94 107 PRO A O 1
ATOM 811 N N . ILE A 1 108 ? -24.764 -0.243 20.491 1.00 92.69 108 ILE A N 1
ATOM 812 C CA . ILE A 1 108 ? -23.737 0.801 20.593 1.00 92.69 108 ILE A CA 1
ATOM 813 C C . ILE A 1 108 ? -22.864 0.759 19.343 1.00 92.69 108 ILE A C 1
ATOM 815 O O . ILE A 1 108 ? -22.767 1.753 18.627 1.00 92.69 108 ILE A O 1
ATOM 819 N N . PHE A 1 109 ? -22.292 -0.405 19.031 1.00 93.44 109 PHE A N 1
ATOM 820 C CA . PHE A 1 109 ? -21.442 -0.580 17.854 1.00 93.44 109 PHE A CA 1
ATOM 821 C C . PHE A 1 109 ? -22.201 -0.317 16.547 1.00 93.44 109 PHE A C 1
ATOM 823 O O . PHE A 1 109 ? -21.632 0.277 15.631 1.00 93.44 109 PHE A O 1
ATOM 830 N N . ALA A 1 110 ? -23.499 -0.640 16.475 1.00 93.31 110 ALA A N 1
ATOM 831 C CA . ALA A 1 110 ? -24.346 -0.353 15.312 1.00 93.31 110 ALA A CA 1
ATOM 832 C C . ALA A 1 110 ? -24.392 1.142 14.922 1.00 93.31 110 ALA A C 1
ATOM 834 O O . ALA A 1 110 ? -24.617 1.464 13.752 1.00 93.31 110 ALA A O 1
ATOM 835 N N . LYS A 1 111 ? -24.146 2.064 15.866 1.00 93.25 111 LYS A N 1
ATOM 836 C CA . LYS A 1 111 ? -24.043 3.510 15.589 1.00 93.25 111 LYS A CA 1
ATOM 837 C C . LYS A 1 111 ? -22.731 3.907 14.904 1.00 93.25 111 LYS A C 1
ATOM 839 O O . LYS A 1 111 ? -22.667 4.986 14.319 1.00 93.25 111 LYS A O 1
ATOM 844 N N . TYR A 1 112 ? -21.710 3.051 14.964 1.00 94.50 112 TYR A N 1
ATOM 845 C CA . TYR A 1 112 ? -20.345 3.307 14.493 1.00 94.50 112 TYR A CA 1
ATOM 846 C C . TYR A 1 112 ? -19.924 2.281 13.424 1.00 94.50 112 TYR A C 1
ATOM 848 O O . TYR A 1 112 ? -18.985 1.498 13.616 1.00 94.50 112 TYR A O 1
ATOM 856 N N . PRO A 1 113 ? -20.607 2.254 12.262 1.00 90.75 113 PRO A N 1
ATOM 857 C CA . PRO A 1 113 ? -20.397 1.236 11.238 1.00 90.75 113 PRO A CA 1
ATOM 858 C C . PRO A 1 113 ? -18.998 1.283 10.611 1.00 90.75 113 PRO A C 1
ATOM 860 O O . PRO A 1 113 ? -18.573 0.284 10.029 1.00 90.75 113 PRO A O 1
ATOM 863 N N . ALA A 1 114 ? -18.274 2.409 10.673 1.00 90.00 114 ALA A N 1
ATOM 864 C CA . ALA A 1 114 ? -16.909 2.458 10.152 1.00 90.00 114 ALA A CA 1
ATOM 865 C C . ALA A 1 114 ? -15.930 1.673 11.037 1.00 90.00 114 ALA A C 1
ATOM 867 O O . ALA A 1 114 ? -14.988 1.087 10.504 1.00 90.00 114 ALA A O 1
ATOM 868 N N . VAL A 1 115 ? -16.172 1.631 12.353 1.00 91.19 115 VAL A N 1
ATOM 869 C CA . VAL A 1 115 ? -15.380 0.836 13.302 1.00 91.19 115 VAL A CA 1
ATOM 870 C C . VAL A 1 115 ? -15.733 -0.643 13.176 1.00 91.19 115 VAL A C 1
ATOM 872 O O . VAL A 1 115 ? -14.829 -1.451 13.012 1.00 91.19 115 VAL A O 1
ATOM 875 N N . LEU A 1 116 ? -17.027 -0.983 13.109 1.00 90.88 116 LEU A N 1
ATOM 876 C CA . LEU A 1 116 ? -17.502 -2.365 12.923 1.00 90.88 116 LEU A CA 1
ATOM 877 C C . LEU A 1 116 ? -16.962 -3.050 11.661 1.00 90.88 116 LEU A C 1
ATOM 879 O O . LEU A 1 116 ? -16.737 -4.255 11.648 1.00 90.88 116 LEU A O 1
ATOM 883 N N . LYS A 1 117 ? -16.761 -2.291 10.577 1.00 90.94 117 LYS A N 1
ATOM 884 C CA . LYS A 1 117 ? -16.155 -2.809 9.338 1.00 90.94 117 LYS A CA 1
ATOM 885 C C . LYS A 1 117 ? -14.674 -3.159 9.493 1.00 90.94 117 LYS A C 1
ATOM 887 O O . LYS A 1 117 ? -14.125 -3.841 8.630 1.00 90.94 117 LYS A O 1
ATOM 892 N N . ASP A 1 118 ? -14.015 -2.643 10.524 1.00 90.31 118 ASP A N 1
ATOM 893 C CA . ASP A 1 118 ? -12.636 -2.963 10.861 1.00 90.31 118 ASP A CA 1
ATOM 894 C C . ASP A 1 118 ? -12.621 -4.031 11.957 1.00 90.31 118 ASP A C 1
ATOM 896 O O . ASP A 1 118 ? -12.638 -3.734 13.152 1.00 90.31 118 ASP A O 1
ATOM 900 N N . GLU A 1 119 ? -12.587 -5.291 11.522 1.00 90.00 119 GLU A N 1
ATOM 901 C CA . GLU A 1 119 ? -12.554 -6.459 12.408 1.00 90.00 119 GLU A CA 1
ATOM 902 C C . GLU A 1 119 ? -11.387 -6.392 13.401 1.00 90.00 119 GLU A C 1
ATOM 904 O O . GLU A 1 119 ? -11.559 -6.731 14.567 1.00 90.00 119 GLU A O 1
ATOM 909 N N . ARG A 1 120 ? -10.215 -5.896 12.975 1.00 88.75 120 ARG A N 1
ATOM 910 C CA . ARG A 1 120 ? -9.018 -5.836 13.829 1.00 88.75 120 ARG A CA 1
ATOM 911 C C . ARG A 1 120 ? -9.149 -4.751 14.897 1.00 88.75 120 ARG A C 1
ATOM 913 O O . ARG A 1 120 ? -8.801 -4.992 16.045 1.00 88.75 120 ARG A O 1
ATOM 920 N N . MET A 1 121 ? -9.679 -3.579 14.536 1.00 90.75 121 MET A N 1
ATOM 921 C CA . MET A 1 121 ? -9.965 -2.511 15.506 1.00 90.75 121 MET A CA 1
ATOM 922 C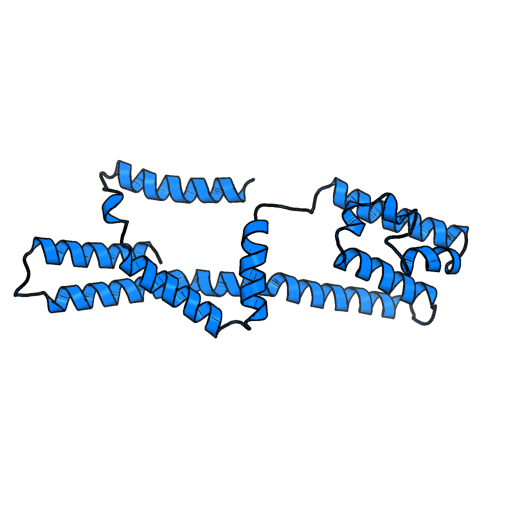 C . MET A 1 121 ? -11.064 -2.924 16.489 1.00 90.75 121 MET A C 1
ATOM 924 O O . MET A 1 121 ? -10.956 -2.658 17.682 1.00 90.75 121 MET A O 1
ATOM 928 N N . THR A 1 122 ? -12.117 -3.574 15.992 1.00 93.31 122 THR A N 1
ATOM 929 C CA . THR A 1 122 ? -13.229 -4.042 16.828 1.00 93.31 122 THR A CA 1
ATOM 930 C C . THR A 1 122 ? -12.755 -5.105 17.815 1.00 93.31 122 THR A C 1
ATOM 932 O O . THR A 1 122 ? -13.031 -4.972 19.003 1.00 93.31 122 THR A O 1
ATOM 935 N N . ALA A 1 123 ? -11.982 -6.096 17.355 1.00 92.25 123 ALA A N 1
ATOM 936 C CA . ALA A 1 123 ? -11.379 -7.112 18.217 1.00 92.25 123 ALA A CA 1
ATOM 937 C C . ALA A 1 123 ? -10.501 -6.480 19.304 1.00 92.25 123 ALA A C 1
ATOM 939 O O . ALA A 1 123 ? -10.719 -6.747 20.478 1.00 92.25 123 ALA A O 1
ATOM 940 N N . TYR A 1 124 ? -9.611 -5.550 18.936 1.00 92.56 124 TYR A N 1
ATOM 941 C CA . TYR A 1 124 ? -8.772 -4.832 19.899 1.00 92.56 124 TYR A CA 1
ATOM 942 C C . TYR A 1 124 ? -9.606 -4.114 20.972 1.00 92.56 124 TYR A C 1
ATOM 944 O O . TYR A 1 124 ? -9.363 -4.254 22.165 1.00 92.56 124 TYR A O 1
ATOM 952 N N . ILE A 1 125 ? -10.645 -3.370 20.585 1.00 93.12 125 ILE A N 1
ATOM 953 C CA . ILE A 1 125 ? -11.496 -2.676 21.563 1.00 93.12 125 ILE A CA 1
ATOM 954 C C . ILE A 1 125 ? -12.209 -3.685 22.480 1.00 93.12 125 ILE A C 1
ATOM 956 O O . ILE A 1 125 ? -12.189 -3.520 23.701 1.00 93.12 125 ILE A O 1
ATOM 960 N N . CYS A 1 126 ? -12.823 -4.728 21.918 1.00 93.31 126 CYS A N 1
ATOM 961 C CA . CYS A 1 126 ? -13.586 -5.712 22.686 1.00 93.31 126 CYS A CA 1
ATOM 962 C C . CYS A 1 126 ? -12.708 -6.557 23.616 1.00 93.31 126 CYS A C 1
ATOM 964 O O . CYS A 1 126 ? -13.073 -6.752 24.775 1.00 93.31 126 CYS A O 1
ATOM 966 N N . ASP A 1 127 ? -11.557 -7.035 23.144 1.00 92.00 127 ASP A N 1
ATOM 967 C CA . ASP A 1 127 ? -10.687 -7.941 23.896 1.00 92.00 127 ASP A CA 1
ATOM 968 C C . ASP A 1 127 ? -10.113 -7.255 25.139 1.00 92.00 127 ASP A C 1
ATOM 970 O O . ASP A 1 127 ? -10.162 -7.816 26.236 1.00 92.00 127 ASP A O 1
ATOM 974 N N . TYR A 1 128 ? -9.676 -6.001 25.020 1.00 91.00 128 TYR A N 1
ATOM 975 C CA . TYR A 1 128 ? -9.181 -5.259 26.179 1.00 91.00 128 TYR A CA 1
ATOM 976 C C . TYR A 1 128 ? -10.292 -4.834 27.135 1.00 91.00 128 TYR A C 1
ATOM 978 O O . TYR A 1 128 ? -10.100 -4.887 28.351 1.00 91.00 128 TYR A O 1
ATOM 986 N N . LEU A 1 129 ? -11.475 -4.471 26.631 1.00 91.25 129 LEU A N 1
ATOM 987 C CA . LEU A 1 129 ? -12.628 -4.228 27.501 1.00 91.25 129 LEU A CA 1
ATOM 988 C C . LEU A 1 129 ? -13.058 -5.501 28.247 1.00 91.25 129 LEU A C 1
ATOM 990 O O . LEU A 1 129 ? -13.460 -5.407 29.406 1.00 91.25 129 LEU A O 1
ATOM 994 N N . ARG A 1 130 ? -12.908 -6.683 27.635 1.00 90.12 130 ARG A N 1
ATOM 995 C CA . ARG A 1 130 ? -13.152 -7.983 28.281 1.00 90.12 130 ARG A CA 1
ATOM 996 C C . ARG A 1 130 ? -12.130 -8.261 29.384 1.00 90.12 130 ARG A C 1
ATOM 998 O O . ARG A 1 130 ? -12.487 -8.714 30.470 1.00 90.12 130 ARG A O 1
ATOM 1005 N N . ILE A 1 131 ? -10.857 -7.936 29.154 1.00 88.94 131 ILE A N 1
ATOM 1006 C CA . ILE A 1 131 ? -9.828 -8.024 30.202 1.00 88.94 131 ILE A CA 1
ATOM 1007 C C . ILE A 1 131 ? -10.174 -7.070 31.355 1.00 88.94 131 ILE A C 1
ATOM 1009 O O . ILE A 1 131 ? -10.145 -7.481 32.518 1.00 88.94 131 ILE A O 1
ATOM 1013 N N . MET A 1 132 ? -10.585 -5.834 31.052 1.00 87.50 132 MET A N 1
ATOM 1014 C CA . MET A 1 132 ? -11.019 -4.864 32.063 1.00 87.50 132 MET A CA 1
ATOM 1015 C C . MET A 1 132 ? -12.252 -5.333 32.848 1.00 87.50 132 MET A C 1
ATOM 1017 O O . MET A 1 132 ? -12.311 -5.100 34.056 1.00 87.50 132 MET A O 1
ATOM 1021 N N . SER A 1 133 ? -13.219 -6.001 32.204 1.00 85.44 133 SER A 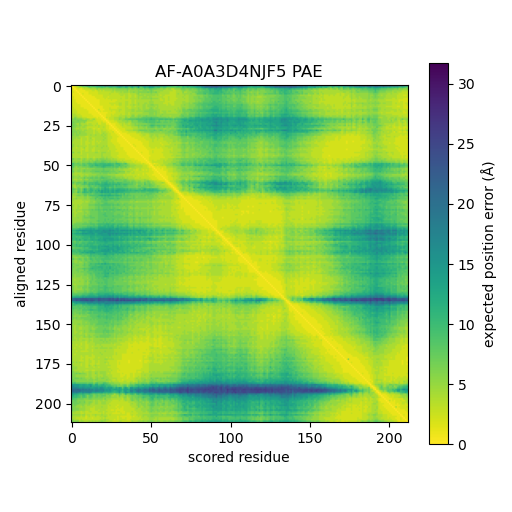N 1
ATOM 1022 C CA . SER A 1 133 ? -14.414 -6.516 32.885 1.00 85.44 133 SER A CA 1
ATOM 1023 C C . SER A 1 133 ? -14.109 -7.672 33.828 1.00 85.44 133 SER A C 1
ATOM 1025 O O . SER A 1 133 ? -14.711 -7.753 34.899 1.00 85.44 133 SER A O 1
ATOM 1027 N N . SER A 1 134 ? -13.110 -8.495 33.496 1.00 82.62 134 SER A N 1
ATOM 1028 C CA . SER A 1 134 ? -12.663 -9.600 34.350 1.00 82.62 134 SER A CA 1
ATOM 1029 C C . SER A 1 134 ? -11.993 -9.156 35.661 1.00 82.62 134 SER A C 1
ATOM 1031 O O . SER A 1 134 ? -11.902 -9.949 36.595 1.00 82.62 134 SER A O 1
ATOM 1033 N N . GLY A 1 135 ? -11.530 -7.900 35.750 1.00 74.19 135 GLY A N 1
ATOM 1034 C CA . GLY A 1 135 ? -11.029 -7.282 36.986 1.00 74.19 135 GLY A CA 1
ATOM 1035 C C . GLY A 1 135 ? -9.708 -7.837 37.542 1.00 74.19 135 GLY A C 1
ATOM 1036 O O . GLY A 1 135 ? -9.338 -7.492 38.661 1.00 74.19 135 GLY A O 1
ATOM 1037 N N . ASN A 1 136 ? -8.992 -8.678 36.790 1.00 71.94 136 ASN A N 1
ATOM 1038 C CA . ASN A 1 136 ? -7.857 -9.456 37.305 1.00 71.94 136 ASN A CA 1
ATOM 1039 C C . ASN A 1 136 ? -6.463 -8.831 37.091 1.00 71.94 136 ASN A C 1
ATOM 1041 O O . ASN A 1 136 ? -5.470 -9.481 37.408 1.00 71.94 136 ASN A O 1
ATOM 1045 N N . MET A 1 137 ? -6.358 -7.608 36.559 1.00 80.12 137 MET A N 1
ATOM 1046 C CA . MET A 1 137 ? -5.070 -6.968 36.246 1.00 80.12 137 MET A CA 1
ATOM 1047 C C . MET A 1 137 ? -4.961 -5.556 36.811 1.00 80.12 137 MET A C 1
ATOM 1049 O O . MET A 1 137 ? -5.936 -4.797 36.835 1.00 80.12 137 MET A O 1
ATOM 1053 N N . ALA A 1 138 ? -3.754 -5.188 37.240 1.00 87.12 138 ALA A N 1
ATOM 1054 C CA . ALA A 1 138 ? -3.475 -3.827 37.669 1.00 87.12 138 ALA A CA 1
ATOM 1055 C C . ALA A 1 138 ? -3.405 -2.875 36.452 1.00 87.12 138 ALA A C 1
ATOM 1057 O O . ALA A 1 138 ? -2.965 -3.285 35.377 1.00 87.12 138 ALA A O 1
ATOM 1058 N N . PRO A 1 139 ? -3.765 -1.582 36.592 1.00 86.81 139 PRO A N 1
ATOM 1059 C CA . PRO A 1 139 ? -3.803 -0.648 35.459 1.00 86.81 139 PRO A CA 1
ATOM 1060 C C . PRO A 1 139 ? -2.497 -0.541 34.656 1.00 86.81 139 PRO A C 1
ATOM 1062 O O . PRO A 1 139 ? -2.542 -0.436 33.438 1.00 86.81 139 PRO A O 1
ATOM 1065 N N . HIS A 1 140 ? -1.341 -0.608 35.324 1.00 89.00 140 HIS A N 1
ATOM 1066 C CA . HIS A 1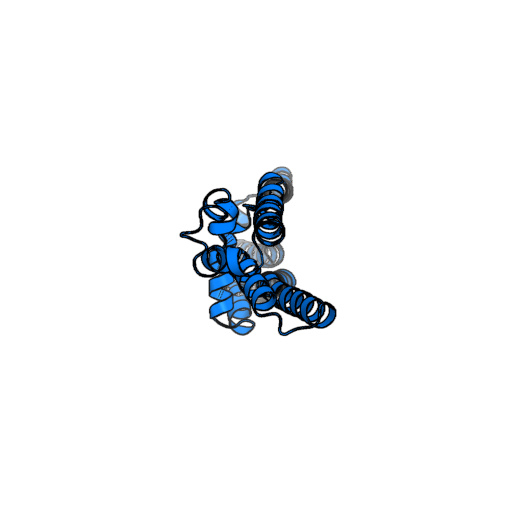 140 ? -0.028 -0.532 34.674 1.00 89.00 140 HIS A CA 1
ATOM 1067 C C . HIS A 1 140 ? 0.325 -1.802 33.881 1.00 89.00 140 HIS A C 1
ATOM 1069 O O . HIS A 1 140 ? 1.053 -1.731 32.897 1.00 89.00 140 HIS A O 1
ATOM 1075 N N . GLU A 1 141 ? -0.190 -2.967 34.288 1.00 88.62 141 GLU A N 1
ATOM 1076 C CA . GLU A 1 141 ? -0.026 -4.215 33.533 1.00 88.62 141 GLU A CA 1
ATOM 1077 C C . GLU A 1 141 ? -0.866 -4.169 32.255 1.00 88.62 141 GLU A C 1
ATOM 1079 O O . GLU A 1 141 ? -0.399 -4.560 31.188 1.00 88.62 141 GLU A O 1
ATOM 1084 N N . LEU A 1 142 ? -2.085 -3.626 32.352 1.00 89.00 142 LEU A N 1
ATOM 1085 C CA . LEU A 1 142 ? -2.972 -3.436 31.209 1.00 89.00 142 LEU A CA 1
ATOM 1086 C C . LEU A 1 142 ? -2.398 -2.427 30.202 1.00 89.00 142 LEU A C 1
ATOM 1088 O O . LEU A 1 142 ? -2.432 -2.681 29.002 1.00 89.00 142 LEU A O 1
ATOM 1092 N N . GLU A 1 143 ? -1.838 -1.313 30.682 1.00 89.62 143 GLU A N 1
ATOM 1093 C CA . GLU A 1 143 ? -1.107 -0.344 29.853 1.00 89.62 143 GLU A CA 1
ATOM 1094 C C . GLU A 1 143 ? 0.052 -1.011 29.102 1.00 89.62 143 GLU A C 1
ATOM 1096 O O . GLU A 1 143 ? 0.146 -0.890 27.881 1.00 89.62 143 GLU A O 1
ATOM 1101 N N . GLY A 1 144 ? 0.866 -1.807 29.802 1.00 92.12 144 GLY A N 1
ATOM 1102 C CA . GLY A 1 144 ? 1.948 -2.566 29.174 1.00 92.12 144 GLY A CA 1
ATOM 1103 C C . GLY A 1 144 ? 1.460 -3.540 28.095 1.00 92.12 144 GLY A C 1
ATOM 1104 O O . GLY A 1 144 ? 2.115 -3.686 27.062 1.00 92.12 144 GLY A O 1
ATOM 1105 N N . LEU A 1 145 ? 0.299 -4.175 28.293 1.00 90.75 145 LEU A N 1
ATOM 1106 C CA . LEU A 1 145 ? -0.315 -5.027 27.274 1.00 90.75 145 LEU A CA 1
ATOM 1107 C C . LEU A 1 145 ? -0.777 -4.226 26.056 1.00 90.75 145 LEU A C 1
ATOM 1109 O O . LEU A 1 145 ? -0.540 -4.676 24.936 1.00 90.75 145 LEU A O 1
ATOM 1113 N N . PHE A 1 146 ? -1.426 -3.072 26.247 1.00 90.69 146 PHE A N 1
ATOM 1114 C CA . PHE A 1 146 ? -1.837 -2.198 25.141 1.00 90.69 146 PHE A CA 1
ATOM 1115 C C . PHE A 1 146 ? -0.631 -1.797 24.283 1.00 90.69 146 PHE A C 1
ATOM 1117 O O . PHE A 1 146 ? -0.652 -1.960 23.062 1.00 90.69 146 PHE A O 1
ATOM 1124 N N . ASP A 1 147 ? 0.447 -1.333 24.915 1.00 92.62 147 ASP A N 1
A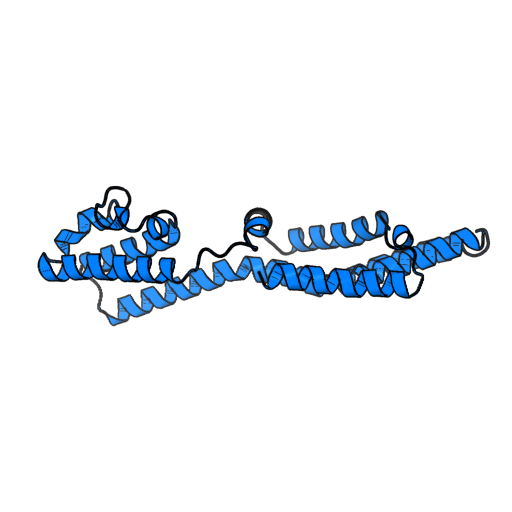TOM 1125 C CA . ASP A 1 147 ? 1.651 -0.898 24.205 1.00 92.62 147 ASP A CA 1
ATOM 1126 C C . ASP A 1 147 ? 2.332 -2.047 23.453 1.00 92.62 147 ASP A C 1
ATOM 1128 O O . ASP A 1 147 ? 2.762 -1.874 22.308 1.00 92.62 147 ASP A O 1
ATOM 1132 N N . MET A 1 148 ? 2.405 -3.232 24.067 1.00 93.38 148 MET A N 1
ATOM 1133 C CA . MET A 1 148 ? 3.000 -4.413 23.442 1.00 93.38 148 MET A CA 1
ATOM 1134 C C . MET A 1 148 ? 2.238 -4.833 22.179 1.00 93.38 148 MET A C 1
ATOM 1136 O O . MET A 1 148 ? 2.860 -5.094 21.144 1.00 93.38 148 MET A O 1
ATOM 1140 N N . GLU A 1 149 ? 0.905 -4.881 22.235 1.00 91.50 149 GLU A N 1
ATOM 1141 C CA . GLU A 1 149 ? 0.103 -5.247 21.067 1.00 91.50 149 GLU A CA 1
ATOM 1142 C C . GLU A 1 149 ? 0.173 -4.172 19.982 1.00 91.50 149 GLU A C 1
ATOM 1144 O O . GLU A 1 149 ? 0.368 -4.510 18.815 1.00 91.50 149 GLU A O 1
ATOM 1149 N N . LEU A 1 150 ? 0.103 -2.883 20.339 1.00 91.75 150 LEU A N 1
ATOM 1150 C CA . LEU A 1 150 ? 0.263 -1.790 19.373 1.00 91.75 150 LEU A CA 1
ATOM 1151 C C . LEU A 1 150 ? 1.623 -1.833 18.675 1.00 91.75 150 LEU A C 1
ATOM 1153 O O . LEU A 1 150 ? 1.700 -1.586 17.468 1.00 91.75 150 LEU A O 1
ATOM 1157 N N . TYR A 1 151 ? 2.687 -2.159 19.410 1.00 94.25 151 TYR A N 1
ATOM 1158 C CA . TYR A 1 151 ? 4.021 -2.316 18.842 1.00 94.25 151 TYR A CA 1
ATOM 1159 C C . TYR A 1 151 ? 4.073 -3.483 17.849 1.00 94.25 151 TYR A C 1
ATOM 1161 O O . TYR A 1 151 ? 4.459 -3.284 16.696 1.00 94.25 151 TYR A O 1
ATOM 1169 N N . SER A 1 152 ? 3.616 -4.670 18.259 1.00 92.94 152 SER A N 1
ATOM 1170 C CA . SER A 1 152 ? 3.589 -5.857 17.391 1.00 92.94 152 SER A CA 1
ATOM 1171 C C . SER A 1 152 ? 2.718 -5.633 16.150 1.00 92.94 152 SER A C 1
ATOM 1173 O O . SER A 1 152 ? 3.097 -5.984 15.035 1.00 92.94 152 SER A O 1
ATOM 1175 N N . LEU A 1 153 ? 1.557 -4.999 16.330 1.00 90.56 153 LEU A N 1
ATOM 1176 C CA . LEU A 1 153 ? 0.637 -4.623 15.263 1.00 90.56 153 LEU A CA 1
ATOM 1177 C C . LEU A 1 153 ? 1.301 -3.690 14.251 1.00 90.56 153 LEU A C 1
ATOM 1179 O O . LEU A 1 153 ? 1.125 -3.854 13.043 1.00 90.56 153 LEU A O 1
ATOM 1183 N N . LYS A 1 154 ? 2.027 -2.685 14.740 1.00 90.44 154 LYS A N 1
ATOM 1184 C CA . LYS A 1 154 ? 2.737 -1.739 13.888 1.00 90.44 154 LYS A CA 1
ATOM 1185 C C . LYS A 1 154 ? 3.816 -2.446 13.073 1.00 90.44 154 LYS A C 1
ATOM 1187 O O . LYS A 1 154 ? 3.863 -2.248 11.863 1.00 90.44 154 LYS A O 1
ATOM 1192 N N . GLU A 1 155 ? 4.623 -3.287 13.712 1.00 90.25 155 GLU A N 1
ATOM 1193 C CA . GLU A 1 155 ? 5.671 -4.061 13.041 1.00 90.25 155 GLU A CA 1
ATOM 1194 C C . GLU A 1 155 ? 5.085 -4.927 11.910 1.00 90.25 155 GLU A C 1
ATOM 1196 O O . GLU A 1 155 ? 5.529 -4.835 10.761 1.00 90.25 155 GLU A O 1
ATOM 1201 N N . ASP A 1 156 ? 3.992 -5.649 12.181 1.00 87.75 156 ASP A N 1
ATOM 1202 C CA . ASP A 1 156 ? 3.255 -6.433 11.180 1.00 87.75 156 ASP A CA 1
ATOM 1203 C C . ASP A 1 156 ? 2.742 -5.593 9.999 1.00 87.75 156 ASP A C 1
ATOM 1205 O O . ASP A 1 156 ? 2.750 -6.042 8.848 1.00 87.75 156 ASP A O 1
ATOM 1209 N N . LEU A 1 157 ? 2.228 -4.392 10.278 1.00 87.62 157 LEU A N 1
ATOM 1210 C CA . LEU A 1 157 ? 1.658 -3.499 9.266 1.00 87.62 157 LEU A CA 1
ATOM 1211 C C . LEU A 1 157 ? 2.732 -2.796 8.427 1.00 87.62 157 LEU A C 1
ATOM 1213 O O . LEU A 1 157 ? 2.476 -2.498 7.255 1.00 87.62 157 LEU A O 1
ATOM 1217 N N . ASP A 1 158 ? 3.913 -2.560 8.996 1.00 89.94 158 ASP A N 1
ATOM 1218 C CA . ASP A 1 158 ? 5.038 -1.910 8.324 1.00 89.94 158 ASP A CA 1
ATOM 1219 C C . ASP A 1 158 ? 5.824 -2.900 7.445 1.00 89.94 158 ASP A C 1
ATOM 1221 O O . ASP A 1 158 ? 6.327 -2.515 6.381 1.00 89.94 158 ASP A O 1
ATOM 1225 N N . HIS A 1 159 ? 5.857 -4.188 7.807 1.00 88.88 159 HIS A N 1
ATOM 1226 C CA . HIS A 1 159 ? 6.555 -5.249 7.067 1.00 88.88 159 HIS A CA 1
ATOM 1227 C C . HIS A 1 159 ? 6.306 -5.256 5.542 1.00 88.88 159 HIS A C 1
ATOM 1229 O O . HIS A 1 159 ? 7.280 -5.246 4.783 1.00 88.88 159 HIS A O 1
ATOM 1235 N N . PRO A 1 160 ? 5.051 -5.224 5.040 1.00 89.81 160 PRO A N 1
ATOM 1236 C CA . PRO A 1 160 ? 4.772 -5.172 3.604 1.00 89.81 160 PRO A CA 1
ATOM 1237 C C . PRO A 1 160 ? 5.410 -3.968 2.898 1.00 89.81 160 PRO A C 1
ATOM 1239 O O . PRO A 1 160 ? 5.835 -4.079 1.749 1.00 89.81 160 PRO A O 1
ATOM 1242 N N . SER A 1 161 ? 5.478 -2.816 3.571 1.00 90.12 161 SER A N 1
ATOM 1243 C CA . SER A 1 161 ? 6.077 -1.605 3.003 1.00 90.12 161 SER A CA 1
ATOM 1244 C C . SER A 1 161 ? 7.600 -1.720 2.915 1.00 90.12 161 SER A C 1
ATOM 1246 O O . SER A 1 161 ? 8.179 -1.372 1.886 1.00 90.12 161 SER A O 1
ATOM 1248 N N . HIS A 1 162 ? 8.237 -2.299 3.937 1.00 91.38 162 HIS A N 1
ATOM 1249 C CA . HIS A 1 162 ? 9.670 -2.585 3.935 1.00 91.38 162 HIS A CA 1
ATOM 1250 C C . HIS A 1 162 ? 10.054 -3.578 2.839 1.00 91.38 162 HIS A C 1
ATOM 1252 O O . HIS A 1 162 ? 11.039 -3.358 2.136 1.00 91.38 162 HIS A O 1
ATOM 1258 N N . ALA A 1 163 ? 9.245 -4.620 2.635 1.00 90.94 163 ALA A N 1
ATOM 1259 C CA . ALA A 1 163 ? 9.466 -5.603 1.581 1.00 90.94 163 ALA A CA 1
ATOM 1260 C C . ALA A 1 163 ? 9.456 -4.970 0.176 1.00 90.94 163 ALA A C 1
ATOM 1262 O O . ALA A 1 163 ? 10.292 -5.303 -0.662 1.00 90.94 163 ALA A O 1
ATOM 1263 N N . VAL A 1 164 ? 8.531 -4.037 -0.082 1.00 92.38 164 VAL A N 1
ATOM 1264 C CA . VAL A 1 164 ? 8.463 -3.309 -1.363 1.00 92.38 164 VAL A CA 1
ATOM 1265 C C . VAL A 1 164 ? 9.617 -2.316 -1.501 1.00 92.38 164 VAL A C 1
ATOM 1267 O O . VAL A 1 164 ? 10.226 -2.252 -2.567 1.00 92.38 164 VAL A O 1
ATOM 1270 N N . ASN A 1 165 ? 9.950 -1.578 -0.439 1.00 93.69 165 ASN A N 1
ATOM 1271 C CA . ASN A 1 165 ? 11.067 -0.629 -0.456 1.00 93.69 165 ASN A CA 1
ATOM 1272 C C . ASN A 1 165 ? 12.405 -1.323 -0.731 1.00 93.69 165 ASN A C 1
ATOM 1274 O O . ASN A 1 165 ? 13.179 -0.826 -1.538 1.00 93.69 165 ASN A O 1
ATOM 1278 N N . GLY A 1 166 ? 12.643 -2.507 -0.157 1.00 92.69 166 GLY A N 1
ATOM 1279 C CA . GLY A 1 166 ? 13.865 -3.267 -0.431 1.00 92.69 166 GLY A CA 1
ATOM 1280 C C . GLY A 1 166 ? 14.036 -3.628 -1.912 1.00 92.69 166 GLY A C 1
ATOM 1281 O O . GLY A 1 166 ? 15.152 -3.626 -2.422 1.00 92.69 166 GLY A O 1
ATOM 1282 N N . ILE A 1 167 ? 12.936 -3.886 -2.629 1.00 94.06 167 ILE A N 1
ATOM 1283 C CA . ILE A 1 167 ? 12.981 -4.086 -4.084 1.00 94.06 167 ILE A CA 1
ATOM 1284 C C . ILE A 1 167 ? 13.169 -2.766 -4.820 1.00 94.06 167 ILE A C 1
ATOM 1286 O O . ILE A 1 167 ? 13.961 -2.726 -5.756 1.00 94.06 167 ILE A O 1
ATOM 1290 N N . ALA A 1 168 ? 12.490 -1.698 -4.397 1.00 93.19 168 ALA A N 1
ATOM 1291 C CA . ALA A 1 168 ? 12.653 -0.372 -4.990 1.00 93.19 168 ALA A CA 1
ATOM 1292 C C . ALA A 1 168 ? 14.115 0.107 -4.926 1.00 93.19 168 ALA A C 1
ATOM 1294 O O . ALA A 1 168 ? 14.635 0.591 -5.927 1.00 93.19 168 ALA A O 1
ATOM 1295 N N . ASP A 1 169 ? 14.801 -0.121 -3.804 1.00 94.62 169 ASP A N 1
ATOM 1296 C CA . ASP A 1 169 ? 16.220 0.215 -3.630 1.00 94.62 169 ASP A CA 1
ATOM 1297 C C . ASP A 1 169 ? 17.146 -0.647 -4.510 1.00 94.62 169 ASP A C 1
ATOM 1299 O O . ASP A 1 169 ? 18.239 -0.218 -4.883 1.00 94.62 169 ASP A O 1
ATOM 1303 N N . ALA A 1 170 ? 16.711 -1.857 -4.875 1.00 93.81 170 ALA A N 1
ATOM 1304 C CA . ALA A 1 170 ? 17.452 -2.766 -5.748 1.00 93.81 170 ALA A CA 1
ATOM 1305 C C . ALA A 1 170 ? 17.216 -2.515 -7.251 1.00 93.81 170 ALA A C 1
ATOM 1307 O O . ALA A 1 170 ? 18.001 -3.002 -8.071 1.00 93.81 170 ALA A O 1
ATOM 1308 N N . MET A 1 171 ? 16.177 -1.756 -7.629 1.00 94.00 171 MET A N 1
ATOM 1309 C CA . MET A 1 171 ? 15.815 -1.492 -9.032 1.00 94.00 171 MET A CA 1
ATOM 1310 C C . MET A 1 171 ? 16.973 -0.918 -9.874 1.00 94.00 171 MET A C 1
ATOM 1312 O O . MET A 1 171 ? 17.239 -1.492 -10.937 1.00 94.00 171 MET A O 1
ATOM 1316 N N . PRO A 1 172 ? 17.769 0.064 -9.393 1.00 94.62 172 PRO A N 1
ATOM 1317 C CA . PRO A 1 172 ? 18.924 0.559 -10.146 1.00 94.62 172 PRO A CA 1
ATOM 1318 C C . PRO A 1 172 ? 19.976 -0.528 -10.402 1.00 94.62 172 PRO A C 1
ATOM 1320 O O . PRO A 1 172 ? 20.612 -0.567 -11.456 1.00 94.62 172 PRO A O 1
ATOM 1323 N N . GLY A 1 173 ? 20.144 -1.456 -9.453 1.00 94.69 173 GLY A N 1
ATOM 1324 C CA . GLY A 1 173 ? 21.036 -2.606 -9.601 1.00 94.69 173 GLY A CA 1
ATOM 1325 C C . GLY A 1 173 ? 20.5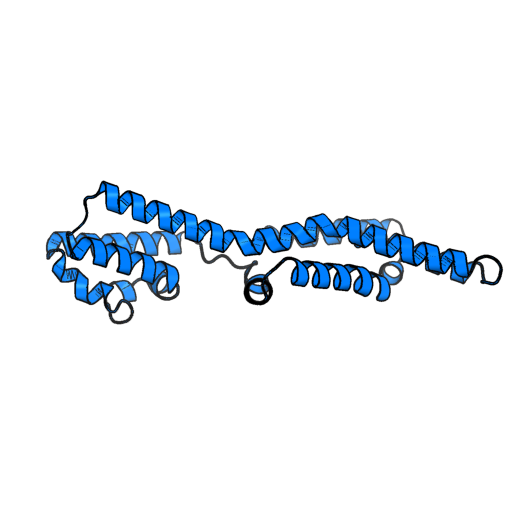78 -3.552 -10.711 1.00 94.69 173 GLY A C 1
ATOM 1326 O O . GLY A 1 173 ? 21.392 -3.982 -11.530 1.00 94.69 173 GLY A O 1
ATOM 1327 N N . PHE A 1 174 ? 19.274 -3.829 -10.798 1.00 94.75 174 PHE A N 1
ATOM 1328 C CA . PHE A 1 174 ? 18.713 -4.622 -11.896 1.00 94.75 174 PHE A CA 1
ATOM 1329 C C . PHE A 1 174 ? 18.823 -3.909 -13.250 1.00 94.75 174 PHE A C 1
ATOM 1331 O O . PHE A 1 174 ? 19.109 -4.572 -14.247 1.00 94.75 174 PHE A O 1
ATOM 1338 N N . GLY A 1 175 ? 18.693 -2.579 -13.286 1.00 94.00 175 GLY A N 1
ATOM 1339 C CA . GLY A 1 175 ? 18.951 -1.770 -14.483 1.00 94.00 175 GLY A CA 1
ATOM 1340 C C . GLY A 1 175 ? 20.389 -1.909 -14.998 1.00 94.00 175 GLY A C 1
ATOM 1341 O O . GLY A 1 175 ? 20.606 -2.082 -16.198 1.00 94.00 175 GLY A O 1
ATOM 1342 N N . ILE A 1 176 ? 21.379 -1.931 -14.096 1.00 94.56 176 ILE A N 1
ATOM 1343 C CA . ILE A 1 176 ? 22.785 -2.184 -14.459 1.00 94.56 176 ILE A CA 1
ATOM 1344 C C . ILE A 1 176 ? 22.954 -3.587 -15.055 1.00 94.56 176 ILE A C 1
ATOM 1346 O O . ILE A 1 176 ? 23.632 -3.740 -16.071 1.00 94.56 176 ILE A O 1
ATOM 1350 N N . VAL A 1 177 ? 22.337 -4.612 -14.458 1.00 93.00 177 VAL A N 1
ATOM 1351 C CA . VAL A 1 177 ? 22.400 -5.989 -14.983 1.00 93.00 177 VAL A CA 1
ATOM 1352 C C . VAL A 1 177 ? 21.815 -6.063 -16.396 1.00 93.00 177 VAL A C 1
ATOM 1354 O O . VAL A 1 177 ? 22.451 -6.629 -17.286 1.00 93.00 177 VAL A O 1
ATOM 1357 N N . ALA A 1 178 ? 20.652 -5.448 -16.617 1.00 92.81 178 ALA A N 1
ATOM 1358 C CA . ALA A 1 178 ? 20.018 -5.316 -17.928 1.00 92.81 178 ALA A CA 1
ATOM 1359 C C . ALA A 1 178 ? 20.967 -4.687 -18.965 1.00 92.81 178 ALA A C 1
ATOM 1361 O O . ALA A 1 178 ? 21.249 -5.277 -20.012 1.00 92.81 178 ALA A O 1
ATOM 1362 N N . ALA A 1 179 ? 21.574 -3.549 -18.627 1.00 92.56 179 ALA A N 1
ATOM 1363 C CA . ALA A 1 179 ? 22.506 -2.866 -19.516 1.00 92.56 179 ALA A CA 1
ATOM 1364 C C . ALA A 1 179 ? 23.762 -3.685 -19.832 1.00 92.56 179 ALA A C 1
ATOM 1366 O O . ALA A 1 179 ? 24.208 -3.716 -20.980 1.00 92.56 179 ALA A O 1
ATOM 1367 N N . VAL A 1 180 ? 24.325 -4.386 -18.843 1.00 93.50 180 VAL A N 1
ATOM 1368 C CA . VAL A 1 180 ? 25.476 -5.274 -19.059 1.00 93.50 180 VAL A CA 1
ATOM 1369 C C . VAL A 1 180 ? 25.112 -6.397 -20.030 1.00 93.50 180 VAL A C 1
ATOM 1371 O O . VAL A 1 180 ? 25.877 -6.661 -20.958 1.00 93.50 180 VAL A O 1
ATOM 1374 N N . LEU A 1 181 ? 23.938 -7.018 -19.880 1.00 91.19 181 LEU A N 1
ATOM 1375 C CA . LEU A 1 181 ? 23.463 -8.047 -20.811 1.00 91.19 181 LEU A CA 1
ATOM 1376 C C . LEU A 1 181 ? 23.294 -7.488 -22.233 1.00 91.19 181 LEU A C 1
ATOM 1378 O O . LEU A 1 181 ? 23.753 -8.112 -23.194 1.00 91.19 181 LEU A O 1
ATOM 1382 N N . GLY A 1 182 ? 22.723 -6.290 -22.378 1.00 89.31 182 GLY A N 1
ATOM 1383 C CA . GLY A 1 182 ? 22.600 -5.617 -23.675 1.00 89.31 182 GLY A CA 1
ATOM 1384 C C . GLY A 1 182 ? 23.955 -5.295 -24.326 1.00 89.31 182 GLY A C 1
ATOM 1385 O O . GLY A 1 182 ? 24.134 -5.484 -25.535 1.00 89.31 182 GLY A O 1
ATOM 1386 N N . ILE A 1 183 ? 24.954 -4.889 -23.534 1.00 89.31 183 ILE A N 1
ATOM 1387 C CA . ILE A 1 183 ? 26.328 -4.668 -24.018 1.00 89.31 183 ILE A CA 1
ATOM 1388 C C . ILE A 1 183 ? 26.965 -5.985 -24.474 1.00 89.31 183 ILE A C 1
ATOM 1390 O O . ILE A 1 183 ? 27.587 -6.008 -25.534 1.00 89.31 183 ILE A O 1
ATOM 1394 N N . VAL A 1 184 ? 26.787 -7.087 -23.738 1.00 90.44 184 VAL A N 1
ATOM 1395 C CA . VAL A 1 184 ? 27.314 -8.407 -24.137 1.00 90.44 184 VAL A CA 1
ATOM 1396 C C . VAL A 1 184 ? 26.763 -8.827 -25.503 1.00 90.44 184 VAL A C 1
ATOM 1398 O O . VAL A 1 184 ? 27.531 -9.240 -26.373 1.00 90.44 184 VAL A O 1
ATOM 1401 N N . VAL A 1 185 ? 25.458 -8.649 -25.735 1.00 86.88 185 VAL A N 1
ATOM 1402 C CA . VAL A 1 185 ? 24.825 -8.932 -27.039 1.00 86.88 185 VAL A CA 1
ATOM 1403 C C . VAL A 1 185 ? 25.378 -8.024 -28.141 1.00 86.88 185 VAL A C 1
ATOM 1405 O O . VAL A 1 185 ? 25.662 -8.482 -29.251 1.00 86.88 185 VAL A O 1
ATOM 1408 N N . THR A 1 186 ? 25.583 -6.744 -27.829 1.00 87.62 186 THR A N 1
ATOM 1409 C CA . THR A 1 186 ? 26.179 -5.782 -28.765 1.00 87.62 186 THR A CA 1
ATOM 1410 C C . THR A 1 186 ? 27.593 -6.208 -29.166 1.00 87.62 186 THR A C 1
ATOM 1412 O O . THR A 1 186 ? 27.918 -6.220 -30.352 1.00 87.62 186 THR A O 1
ATOM 1415 N N . MET A 1 187 ? 28.428 -6.586 -28.194 1.00 87.12 187 MET A N 1
ATOM 1416 C CA . MET A 1 187 ? 29.812 -7.006 -28.433 1.00 87.12 187 MET A CA 1
ATOM 1417 C C . MET A 1 187 ? 29.892 -8.315 -29.223 1.00 87.12 187 MET A C 1
ATOM 1419 O O . MET A 1 187 ? 30.785 -8.464 -30.049 1.00 87.12 187 MET A O 1
ATOM 1423 N N . ALA A 1 188 ? 28.939 -9.232 -29.034 1.00 85.31 188 ALA A N 1
ATOM 1424 C CA . ALA A 1 188 ? 28.856 -10.461 -29.824 1.00 85.31 188 ALA A CA 1
ATOM 1425 C C . ALA A 1 188 ? 28.557 -10.203 -31.313 1.00 85.31 188 ALA A C 1
ATOM 1427 O O . ALA A 1 188 ? 28.901 -11.019 -32.159 1.00 85.31 188 ALA A O 1
ATOM 1428 N N . SER A 1 189 ? 27.932 -9.066 -31.631 1.00 81.31 189 SER A N 1
ATOM 1429 C CA . SER A 1 189 ? 27.601 -8.663 -33.005 1.00 81.31 189 SER A CA 1
ATOM 1430 C C . SER A 1 189 ? 28.651 -7.727 -33.620 1.00 81.31 189 SER A C 1
ATOM 1432 O O . SER A 1 189 ? 28.484 -7.255 -34.748 1.00 81.31 189 SER A O 1
ATOM 1434 N N . LEU A 1 190 ? 29.719 -7.415 -32.877 1.00 80.44 190 LEU A N 1
ATOM 1435 C CA . LEU A 1 190 ? 30.744 -6.466 -33.287 1.00 80.44 190 LEU A CA 1
ATOM 1436 C C . LEU A 1 190 ? 31.657 -7.105 -34.345 1.00 80.44 190 LEU A C 1
ATOM 1438 O O . LEU A 1 190 ? 32.393 -8.041 -34.053 1.00 80.44 190 LEU A O 1
ATOM 1442 N N . GLY A 1 191 ? 31.620 -6.576 -35.568 1.00 72.44 191 GLY A N 1
ATOM 1443 C CA . GLY A 1 191 ? 32.443 -7.036 -36.695 1.00 72.44 191 GLY A CA 1
ATOM 1444 C C . GLY A 1 191 ? 31.626 -7.590 -37.861 1.00 72.44 191 GLY A C 1
ATOM 1445 O O . GLY A 1 191 ? 31.925 -7.252 -39.001 1.00 72.44 191 GLY A O 1
ATOM 1446 N N . ASP A 1 192 ? 30.554 -8.333 -37.568 1.00 75.44 192 ASP A N 1
ATOM 1447 C CA . ASP A 1 192 ? 29.674 -8.945 -38.581 1.00 75.44 192 ASP A CA 1
ATOM 1448 C C . ASP A 1 192 ? 28.304 -8.246 -38.708 1.00 75.44 192 ASP A C 1
ATOM 1450 O O . ASP A 1 192 ? 27.589 -8.430 -39.695 1.00 75.44 192 ASP A O 1
ATOM 1454 N N . GLY A 1 193 ? 27.910 -7.448 -37.709 1.00 73.56 193 GLY A N 1
ATOM 1455 C CA . GLY A 1 193 ? 26.626 -6.747 -37.671 1.00 73.56 193 GLY A CA 1
ATOM 1456 C C . GLY A 1 193 ? 26.614 -5.412 -38.425 1.00 73.56 193 GLY A C 1
ATOM 1457 O O . GLY A 1 193 ? 27.597 -4.672 -38.440 1.00 73.56 193 GLY A O 1
ATOM 1458 N N . ASP A 1 194 ? 25.458 -5.061 -39.000 1.00 85.19 194 ASP A N 1
ATOM 1459 C CA . ASP A 1 194 ? 25.208 -3.727 -39.560 1.00 85.19 194 ASP A CA 1
ATOM 1460 C C . ASP A 1 194 ? 25.293 -2.647 -38.462 1.00 85.19 194 ASP A C 1
ATOM 1462 O O . ASP A 1 194 ? 24.814 -2.826 -37.340 1.00 85.19 194 ASP A O 1
ATOM 1466 N N . GLN A 1 195 ? 25.847 -1.475 -38.783 1.00 83.88 195 GLN A N 1
ATOM 1467 C CA . GLN A 1 195 ? 25.997 -0.369 -37.824 1.00 83.88 195 GLN A CA 1
ATOM 1468 C C . GLN A 1 195 ? 24.656 0.030 -37.191 1.00 83.88 195 GLN A C 1
ATOM 1470 O O . GLN A 1 195 ? 24.594 0.419 -36.022 1.00 83.88 195 GLN A O 1
ATOM 1475 N N . LYS A 1 196 ? 23.565 -0.105 -37.952 1.00 84.88 196 LYS A N 1
ATOM 1476 C CA . LYS A 1 196 ? 22.213 0.187 -37.480 1.00 84.88 196 LYS A CA 1
ATOM 1477 C C . LYS A 1 196 ? 21.733 -0.791 -36.403 1.00 84.88 196 LYS A C 1
ATOM 1479 O O . LYS A 1 196 ? 21.085 -0.349 -35.454 1.00 84.88 196 LYS A O 1
ATOM 1484 N N . SER A 1 197 ? 22.023 -2.089 -36.525 1.00 82.81 197 SER A N 1
ATOM 1485 C CA . SER A 1 197 ? 21.613 -3.078 -35.516 1.00 82.81 197 SER A CA 1
ATOM 1486 C C . SER A 1 197 ? 22.431 -2.929 -34.236 1.00 82.81 197 SER A C 1
ATOM 1488 O O . SER A 1 197 ? 21.865 -2.952 -33.145 1.00 82.81 197 SER A O 1
ATOM 1490 N N . ILE A 1 198 ? 23.731 -2.655 -34.360 1.00 85.06 198 ILE A N 1
ATOM 1491 C CA . ILE A 1 198 ? 24.613 -2.368 -33.221 1.00 85.06 198 ILE A CA 1
ATOM 1492 C C . ILE A 1 198 ? 24.100 -1.147 -32.442 1.00 85.06 198 ILE A C 1
ATOM 1494 O O . ILE A 1 198 ? 23.948 -1.212 -31.223 1.00 85.06 198 ILE A O 1
ATOM 1498 N N . GLY A 1 199 ? 23.749 -0.057 -33.134 1.00 85.38 199 GLY A N 1
ATOM 1499 C CA . GLY A 1 199 ? 23.184 1.137 -32.496 1.00 85.38 199 GLY A CA 1
ATOM 1500 C C . GLY A 1 199 ? 21.858 0.883 -31.767 1.00 85.38 199 GLY A C 1
ATOM 1501 O O . GLY A 1 199 ? 21.622 1.461 -30.706 1.00 85.38 199 GLY A O 1
ATOM 1502 N N . LEU A 1 200 ? 21.011 -0.012 -32.290 1.00 85.94 200 LEU A N 1
ATOM 1503 C CA . LEU A 1 200 ? 19.771 -0.426 -31.624 1.00 85.94 200 LEU A CA 1
ATOM 1504 C C . LEU A 1 200 ? 20.043 -1.211 -30.334 1.00 85.94 200 LEU A C 1
ATOM 1506 O O . LEU A 1 200 ? 19.391 -0.939 -29.329 1.00 85.94 200 LEU A O 1
ATOM 1510 N N . HIS A 1 201 ? 21.009 -2.133 -30.335 1.00 85.19 201 HIS A N 1
ATOM 1511 C CA . HIS A 1 201 ? 21.364 -2.909 -29.141 1.00 85.19 201 HIS A CA 1
ATOM 1512 C C . HIS A 1 201 ? 21.993 -2.045 -28.042 1.00 85.19 201 HIS A C 1
ATOM 1514 O O . HIS A 1 201 ? 21.615 -2.174 -26.877 1.00 85.19 201 HIS A O 1
ATOM 1520 N N . VAL A 1 202 ? 22.867 -1.100 -28.405 1.00 87.75 202 VAL A N 1
ATOM 1521 C CA . VAL A 1 202 ? 23.406 -0.116 -27.450 1.00 87.75 202 VAL A CA 1
ATOM 1522 C C . VAL A 1 202 ? 22.288 0.755 -26.880 1.00 87.75 202 VAL A C 1
ATOM 1524 O O . VAL A 1 202 ? 22.230 0.982 -25.674 1.00 87.75 202 VAL A O 1
ATOM 1527 N N . GLY A 1 203 ? 21.376 1.226 -27.736 1.00 87.31 203 GLY A N 1
ATOM 1528 C CA . GLY A 1 203 ? 20.223 2.012 -27.305 1.00 87.31 203 GLY A CA 1
ATOM 1529 C C . GLY A 1 203 ? 19.327 1.247 -26.330 1.00 87.31 203 GLY A C 1
ATOM 1530 O O . GLY A 1 203 ? 18.947 1.800 -25.302 1.00 87.31 203 GLY A O 1
ATOM 1531 N N . ALA A 1 204 ? 19.038 -0.025 -26.614 1.00 86.25 204 ALA A N 1
ATOM 1532 C CA . ALA A 1 204 ? 18.260 -0.885 -25.723 1.00 86.25 204 ALA A CA 1
ATOM 1533 C C . ALA A 1 204 ? 18.941 -1.062 -24.355 1.00 86.25 204 ALA A C 1
ATOM 1535 O O . ALA A 1 204 ? 18.290 -0.866 -23.331 1.00 86.25 204 ALA A O 1
ATOM 1536 N N . ALA A 1 205 ? 20.258 -1.300 -24.334 1.00 88.62 205 ALA A N 1
ATOM 1537 C CA . ALA A 1 205 ? 21.029 -1.435 -23.098 1.00 88.62 205 ALA A CA 1
ATOM 1538 C C . ALA A 1 205 ? 20.962 -0.172 -22.217 1.00 88.62 205 ALA A C 1
ATOM 1540 O O . ALA A 1 205 ? 20.766 -0.259 -21.008 1.00 88.62 205 ALA A O 1
ATOM 1541 N N . LEU A 1 206 ? 21.077 1.018 -22.821 1.00 90.25 206 LEU A N 1
ATOM 1542 C CA . LEU A 1 206 ? 20.974 2.293 -22.098 1.00 90.25 206 LEU A CA 1
ATOM 1543 C C . LEU A 1 206 ? 19.562 2.544 -21.552 1.00 90.25 206 LEU A C 1
ATOM 1545 O O . LEU A 1 206 ? 19.407 3.111 -20.470 1.00 90.25 206 LEU A O 1
ATOM 1549 N N . VAL A 1 207 ? 18.534 2.108 -22.286 1.00 90.00 207 VAL A N 1
ATOM 1550 C CA . VAL A 1 207 ? 17.141 2.152 -21.823 1.00 90.00 207 VAL A CA 1
ATOM 1551 C C . VAL A 1 207 ? 16.925 1.206 -20.637 1.00 90.00 207 VAL A C 1
ATOM 1553 O O . VAL A 1 207 ? 16.180 1.559 -19.727 1.00 90.00 207 VAL A O 1
ATOM 1556 N N . GLY A 1 208 ? 17.617 0.063 -20.600 1.00 87.62 208 GLY A N 1
ATOM 1557 C CA . GLY A 1 208 ? 17.632 -0.850 -19.454 1.00 87.62 208 GLY A CA 1
ATOM 1558 C C . GLY A 1 208 ? 18.068 -0.162 -18.156 1.00 87.62 208 GLY A C 1
ATOM 1559 O O . GLY A 1 208 ? 17.322 -0.178 -17.180 1.00 87.62 208 GLY A O 1
ATOM 1560 N N . THR A 1 209 ? 19.209 0.540 -18.158 1.00 91.25 209 THR A N 1
ATOM 1561 C CA . THR A 1 209 ? 19.647 1.316 -16.978 1.00 91.25 209 THR A CA 1
ATOM 1562 C C . THR A 1 209 ? 18.669 2.425 -16.611 1.00 91.25 209 THR A C 1
ATOM 1564 O O . THR A 1 209 ? 18.505 2.722 -15.441 1.00 91.25 209 THR A O 1
ATOM 1567 N N . PHE A 1 210 ? 18.048 3.068 -17.599 1.00 90.81 210 PHE A N 1
ATOM 1568 C CA . PHE A 1 210 ? 17.093 4.149 -17.356 1.00 90.81 210 PHE A CA 1
ATOM 1569 C C . PHE A 1 210 ? 15.781 3.661 -16.714 1.00 90.81 210 PHE A C 1
ATOM 1571 O O . PHE A 1 210 ? 15.146 4.422 -15.988 1.00 90.81 210 PHE A O 1
ATOM 1578 N N . PHE A 1 211 ? 15.353 2.428 -17.005 1.00 88.81 211 PHE A N 1
ATOM 1579 C CA . PHE A 1 211 ? 14.142 1.848 -16.416 1.00 88.81 211 PHE A CA 1
ATOM 1580 C C . PHE A 1 211 ? 14.318 1.348 -14.983 1.00 88.81 211 PHE A C 1
ATOM 1582 O O . PHE A 1 211 ? 13.329 1.333 -14.247 1.00 88.81 211 PHE A O 1
ATOM 1589 N N . GLY A 1 212 ? 15.516 0.870 -14.639 1.00 86.12 212 GLY A N 1
ATOM 1590 C CA . GLY A 1 212 ? 15.870 0.470 -13.275 1.00 86.12 212 GLY A CA 1
ATOM 1591 C C . GLY A 1 212 ? 16.062 1.677 -12.373 1.00 86.12 212 GLY A C 1
ATOM 1592 O O . GLY A 1 212 ? 15.543 1.633 -11.240 1.00 86.12 212 GLY A O 1
#

Secondary structure (DSSP, 8-state):
-HHHHHHHHHHHHHHHHHHHTT--HHHH--HHHHHHHHHHHHHHHHHHS-HHHHHHHHHHHGGGG-----HHHHHHHHHHHHHHHHHHHHH-GGGGHHHHH-TTT-TTGGG-HHHHT-HHHHHHHHHHHHHHHHT-S-HHHHHHHHHHHHHHHHHHHHHHHHHHHHHHHHHHHHHHHHHHHHHHHHHHTTTTS-HHHHHHHHHHHHHHHHH-

Mean predicted aligned error: 6.72 Å

pLDDT: mean 89.62, std 5.06, range [61.69, 96.44]